Protein AF-A0AAJ6XKI4-F1 (afdb_monomer)

Sequence (249 aa):
MQFHIASASAGISIKPAYVPIFPLIDSMWPSELATTSTANEIGGSYEINTAPSMIQPPIEQYMSFLSGCLDSPTIPDSKLKRKAPDDVNRDQERKKAADRAYRLRCKFKKIKNEEDLCALTEENNRLDRENKHLKNEEVRLKEVVQTQNELMKQLQGNFCLLKSQLDKQNIVVEVLSKQLAMCRDIDRQLEIERLKCENDLLTKRINNRDSLNIIQLEAKNTKLEQEKRSFQLIIDALCLKINKDSNMN

Mean predicted aligned error: 20.93 Å

Radius of gyration: 63.89 Å; Cα contacts (8 Å, |Δi|>4): 5; chains: 1; bounding box: 103×50×213 Å

Structure (mmCIF, N/CA/C/O backbone):
data_AF-A0AAJ6XKI4-F1
#
_entry.id   AF-A0AAJ6XKI4-F1
#
loop_
_atom_site.group_PDB
_atom_site.id
_atom_site.type_symbol
_atom_site.label_atom_id
_atom_site.label_alt_id
_atom_site.label_comp_id
_atom_site.label_asym_id
_atom_site.label_entity_id
_atom_site.label_seq_id
_atom_site.pdbx_PDB_ins_code
_atom_site.Cartn_x
_atom_site.Cartn_y
_atom_site.Cartn_z
_atom_site.occupancy
_atom_site.B_iso_or_equiv
_atom_site.auth_seq_id
_atom_site.auth_comp_id
_atom_site.auth_asym_id
_atom_site.auth_atom_id
_atom_site.pdbx_PDB_model_num
ATOM 1 N N . MET A 1 1 ? 0.860 -25.344 49.783 1.00 42.12 1 MET A N 1
ATOM 2 C CA . MET A 1 1 ? 1.429 -25.998 48.587 1.00 42.12 1 MET A CA 1
ATOM 3 C C . MET A 1 1 ? 1.645 -24.927 47.535 1.00 42.12 1 MET A C 1
ATOM 5 O O . MET A 1 1 ? 0.676 -24.364 47.047 1.00 42.12 1 MET A O 1
ATOM 9 N N . GLN A 1 2 ? 2.906 -24.567 47.299 1.00 39.22 2 GLN A N 1
ATOM 10 C CA . GLN A 1 2 ? 3.327 -23.674 46.219 1.00 39.22 2 GLN A CA 1
ATOM 11 C C . GLN A 1 2 ? 3.296 -24.445 44.899 1.00 39.22 2 GLN A C 1
ATOM 13 O O . GLN A 1 2 ? 3.803 -25.562 44.848 1.00 39.22 2 GLN A O 1
ATOM 18 N N . PHE A 1 3 ? 2.766 -23.836 43.841 1.00 33.94 3 PHE A N 1
ATOM 19 C CA . PHE A 1 3 ? 3.026 -24.272 42.474 1.00 33.94 3 PHE A CA 1
ATOM 20 C C . PHE A 1 3 ? 3.506 -23.077 41.656 1.00 33.94 3 PHE A C 1
ATOM 22 O O . PHE A 1 3 ? 2.798 -22.090 41.470 1.00 33.94 3 PHE A O 1
ATOM 29 N N . HIS A 1 4 ? 4.764 -23.182 41.234 1.00 35.56 4 HIS A N 1
ATOM 30 C CA . HIS A 1 4 ? 5.429 -22.297 40.294 1.00 35.56 4 HIS A CA 1
ATOM 31 C C . HIS A 1 4 ? 4.825 -22.469 38.898 1.00 35.56 4 HIS A C 1
ATOM 33 O O . HIS A 1 4 ? 4.728 -23.592 38.406 1.00 35.56 4 HIS A O 1
ATOM 39 N N . ILE A 1 5 ? 4.508 -21.361 38.228 1.00 38.78 5 ILE A N 1
ATOM 40 C CA . ILE A 1 5 ? 4.353 -21.331 36.772 1.00 38.78 5 ILE A CA 1
ATOM 41 C C . ILE A 1 5 ? 5.532 -20.527 36.230 1.00 38.78 5 ILE A C 1
ATOM 43 O O . ILE A 1 5 ? 5.645 -19.323 36.454 1.00 38.78 5 ILE A O 1
ATOM 47 N N . ALA A 1 6 ? 6.454 -21.237 35.584 1.00 37.09 6 ALA A N 1
ATOM 48 C CA . ALA A 1 6 ? 7.603 -20.670 34.902 1.00 37.09 6 ALA A CA 1
ATOM 49 C C . ALA A 1 6 ? 7.140 -19.928 33.639 1.00 37.09 6 ALA A C 1
ATOM 51 O O . ALA A 1 6 ? 6.486 -20.507 32.775 1.00 37.09 6 ALA A O 1
ATOM 52 N N . SER A 1 7 ? 7.491 -18.646 33.537 1.00 38.09 7 SER A N 1
ATOM 53 C CA . SER A 1 7 ? 7.332 -17.850 32.321 1.00 38.09 7 SER A CA 1
ATOM 54 C C . SER A 1 7 ? 8.598 -17.997 31.478 1.00 38.09 7 SER A C 1
ATOM 56 O O . SER A 1 7 ? 9.670 -17.545 31.880 1.00 38.09 7 SER A O 1
ATOM 58 N N . ALA A 1 8 ? 8.492 -18.675 30.336 1.00 39.72 8 ALA A N 1
ATOM 59 C CA . ALA A 1 8 ? 9.556 -18.748 29.344 1.00 39.72 8 ALA A CA 1
ATOM 60 C C . ALA A 1 8 ? 9.470 -17.515 28.431 1.00 39.72 8 ALA A C 1
ATOM 62 O O . ALA A 1 8 ? 8.571 -17.405 27.597 1.00 39.72 8 ALA A O 1
ATOM 63 N N . SER A 1 9 ? 10.402 -16.576 28.591 1.00 39.28 9 SER A N 1
ATOM 64 C CA . SER A 1 9 ? 10.565 -15.432 27.698 1.00 39.28 9 SER A CA 1
ATOM 65 C C . SER A 1 9 ? 11.310 -15.853 26.425 1.00 39.28 9 SER A C 1
ATOM 67 O O . SER A 1 9 ? 12.537 -15.876 26.363 1.00 39.28 9 SER A O 1
ATOM 69 N N . ALA A 1 10 ? 10.568 -16.173 25.365 1.00 41.44 10 ALA A N 1
ATOM 70 C CA . ALA A 1 10 ? 11.137 -16.267 24.023 1.00 41.44 10 ALA A CA 1
ATOM 71 C C . ALA A 1 10 ? 11.308 -14.848 23.453 1.00 41.44 10 ALA A C 1
ATOM 73 O O . ALA A 1 10 ? 10.412 -14.295 22.818 1.00 41.44 10 ALA A O 1
ATOM 74 N N . GLY A 1 11 ? 12.455 -14.227 23.733 1.00 35.59 11 GLY A N 1
ATOM 75 C CA . GLY A 1 11 ? 12.850 -12.963 23.117 1.00 35.59 11 GLY A CA 1
ATOM 76 C C . GLY A 1 11 ? 13.160 -13.164 21.634 1.00 35.59 11 GLY A C 1
ATOM 77 O O . GLY A 1 11 ? 14.227 -13.664 21.283 1.00 35.59 11 GLY A O 1
ATOM 78 N N . ILE A 1 12 ? 12.243 -12.762 20.754 1.00 38.78 12 ILE A N 1
ATOM 79 C CA . ILE A 1 12 ? 12.510 -12.665 19.316 1.00 38.78 12 ILE A CA 1
ATOM 80 C C . ILE A 1 12 ? 13.330 -11.389 19.097 1.00 38.78 12 ILE A C 1
ATOM 82 O O . ILE A 1 12 ? 12.803 -10.280 19.048 1.00 38.78 12 ILE A O 1
ATOM 86 N N . SER A 1 13 ? 14.650 -11.551 19.007 1.00 36.44 13 SER A N 1
ATOM 87 C CA . SER A 1 13 ? 15.575 -10.491 18.606 1.00 36.44 13 SER A CA 1
ATOM 88 C C . SER A 1 13 ? 15.454 -10.269 17.094 1.00 36.44 13 SER A C 1
ATOM 90 O O . SER A 1 13 ? 16.059 -10.983 16.295 1.00 36.44 13 SER A O 1
ATOM 92 N N . ILE A 1 14 ? 14.636 -9.295 16.690 1.00 41.53 14 ILE A N 1
ATOM 93 C CA . ILE A 1 14 ? 14.580 -8.822 15.303 1.00 41.53 14 ILE A CA 1
ATOM 94 C C . ILE A 1 14 ? 15.747 -7.851 15.112 1.00 41.53 14 ILE A C 1
ATOM 96 O O . ILE A 1 14 ? 15.726 -6.725 15.606 1.00 41.53 14 ILE A O 1
ATOM 100 N N . LYS A 1 15 ? 16.796 -8.300 14.417 1.00 41.31 15 LYS A N 1
ATOM 101 C CA . LYS A 1 15 ? 17.870 -7.416 13.947 1.00 41.31 15 LYS A CA 1
ATOM 102 C C . LYS A 1 15 ? 17.296 -6.448 12.901 1.00 41.31 15 LYS A C 1
ATOM 104 O O . LYS A 1 15 ? 16.607 -6.917 11.994 1.00 41.31 15 LYS A O 1
ATOM 109 N N . PRO A 1 16 ? 17.584 -5.138 12.962 1.00 40.31 16 PRO A N 1
ATOM 110 C CA . PRO A 1 16 ? 17.171 -4.221 11.911 1.00 40.31 16 PRO A CA 1
ATOM 111 C C . PRO A 1 16 ? 18.016 -4.488 10.660 1.00 40.31 16 PRO A C 1
ATOM 113 O O . PRO A 1 16 ? 19.239 -4.344 10.677 1.00 40.31 16 PRO A O 1
ATOM 116 N N . ALA A 1 17 ? 17.364 -4.909 9.577 1.00 40.31 17 ALA A N 1
ATOM 117 C CA . ALA A 1 17 ? 17.975 -4.906 8.259 1.00 40.31 17 ALA A CA 1
ATOM 118 C C . ALA A 1 17 ? 18.182 -3.446 7.834 1.00 40.31 17 ALA A C 1
ATOM 120 O O . ALA A 1 17 ? 17.249 -2.645 7.833 1.00 40.31 17 ALA A O 1
ATOM 121 N N . TYR A 1 18 ? 19.428 -3.104 7.524 1.00 36.50 18 TYR A N 1
ATOM 122 C CA . TYR A 1 18 ? 19.834 -1.807 7.004 1.00 36.50 18 TYR A CA 1
ATOM 123 C C . TYR A 1 18 ? 19.126 -1.548 5.666 1.00 36.50 18 TYR A C 1
ATOM 125 O O . TYR A 1 18 ? 19.392 -2.230 4.677 1.00 36.50 18 TYR A O 1
ATOM 133 N N . VAL A 1 19 ? 18.205 -0.584 5.647 1.00 44.91 19 VAL A N 1
ATOM 134 C CA . VAL A 1 19 ? 17.560 -0.086 4.427 1.00 44.91 19 VAL A CA 1
ATOM 135 C C . VAL A 1 19 ? 18.369 1.123 3.949 1.00 44.91 19 VAL A C 1
ATOM 137 O O . VAL A 1 19 ? 18.510 2.076 4.719 1.00 44.91 19 VAL A O 1
ATOM 140 N N . PRO A 1 20 ? 18.924 1.127 2.725 1.00 43.34 20 PRO A N 1
ATOM 141 C CA . PRO A 1 20 ? 19.574 2.317 2.201 1.00 43.34 20 PRO A CA 1
ATOM 142 C C . PRO A 1 20 ? 18.525 3.412 1.976 1.00 43.34 20 PRO A C 1
ATOM 144 O O . PRO A 1 20 ? 17.592 3.261 1.188 1.00 43.34 20 PRO A O 1
ATOM 147 N N . ILE A 1 21 ? 18.693 4.516 2.703 1.00 44.06 21 ILE A N 1
ATOM 148 C CA . ILE A 1 21 ? 17.966 5.770 2.515 1.00 44.06 21 ILE A CA 1
ATOM 149 C C . ILE A 1 21 ? 18.415 6.349 1.169 1.00 44.06 21 ILE A C 1
ATOM 151 O O . ILE A 1 21 ? 19.544 6.821 1.047 1.00 44.06 21 ILE A O 1
ATOM 155 N N . PHE A 1 22 ? 17.547 6.306 0.160 1.00 42.81 22 PHE A N 1
ATOM 156 C CA . PHE A 1 22 ? 17.693 7.148 -1.028 1.00 42.81 22 PHE A CA 1
ATOM 157 C C . PHE A 1 22 ? 16.988 8.490 -0.788 1.00 42.81 22 PHE A C 1
ATOM 159 O O . PHE A 1 22 ? 15.966 8.523 -0.097 1.00 42.81 22 PHE A O 1
ATOM 166 N N . PRO A 1 23 ? 17.549 9.603 -1.293 1.00 41.56 23 PRO A N 1
ATOM 167 C CA . PRO A 1 23 ? 17.101 10.939 -0.945 1.00 41.56 23 PRO A CA 1
ATOM 168 C C . PRO A 1 23 ? 15.679 11.191 -1.442 1.00 41.56 23 PRO A C 1
ATOM 170 O O . PRO A 1 23 ? 15.326 10.883 -2.580 1.00 41.56 23 PRO A O 1
ATOM 173 N N . LEU A 1 24 ? 14.895 11.772 -0.537 1.00 38.34 24 LEU A N 1
ATOM 174 C CA . LEU A 1 24 ? 13.575 12.341 -0.752 1.00 38.34 24 LEU A CA 1
ATOM 175 C C . LEU A 1 24 ? 13.647 13.307 -1.947 1.00 38.34 24 LEU A C 1
ATOM 177 O O . LEU A 1 24 ? 14.246 14.377 -1.845 1.00 38.34 24 LEU A O 1
ATOM 181 N N . ILE A 1 25 ? 13.066 12.928 -3.085 1.00 42.16 25 ILE A N 1
ATOM 182 C CA . ILE A 1 25 ? 12.736 13.898 -4.129 1.00 42.16 25 ILE A CA 1
ATOM 183 C C . ILE A 1 25 ? 11.427 14.525 -3.669 1.00 42.16 25 ILE A C 1
ATOM 185 O O . ILE A 1 25 ? 10.340 13.991 -3.879 1.00 42.16 25 ILE A O 1
ATOM 189 N N . ASP A 1 26 ? 11.586 15.596 -2.905 1.00 35.91 26 ASP A N 1
ATOM 190 C CA . ASP A 1 26 ? 10.518 16.502 -2.530 1.00 35.91 26 ASP A CA 1
ATOM 191 C C . ASP A 1 26 ? 10.035 17.253 -3.781 1.00 35.91 26 ASP A C 1
ATOM 193 O O . ASP A 1 26 ? 10.825 17.501 -4.695 1.00 35.91 26 ASP A O 1
ATOM 197 N N . SER A 1 27 ? 8.760 17.646 -3.787 1.00 38.25 27 SER A N 1
ATOM 198 C CA . SER A 1 27 ? 8.008 18.341 -4.853 1.00 38.25 27 SER A CA 1
ATOM 199 C C . SER A 1 27 ? 7.706 17.503 -6.118 1.00 38.25 27 SER A C 1
ATOM 201 O O . SER A 1 27 ? 8.586 16.971 -6.773 1.00 38.25 27 SER A O 1
ATOM 203 N N . MET A 1 28 ? 6.465 17.334 -6.580 1.00 32.31 28 MET A N 1
ATOM 204 C CA . MET A 1 28 ? 5.340 18.261 -6.542 1.00 32.31 28 MET A CA 1
ATOM 205 C C . MET A 1 28 ? 4.067 17.455 -6.863 1.00 32.31 28 MET A C 1
ATOM 207 O O . MET A 1 28 ? 3.853 17.053 -8.004 1.00 32.31 28 MET A O 1
ATOM 211 N N . TRP A 1 29 ? 3.240 17.173 -5.857 1.00 47.16 29 TRP A N 1
ATOM 212 C CA . TRP A 1 29 ? 1.880 16.673 -6.081 1.00 47.16 29 TRP A CA 1
ATOM 213 C C . TRP A 1 29 ? 0.951 17.884 -6.224 1.00 47.16 29 TRP A C 1
ATOM 215 O O . TRP A 1 29 ? 0.922 18.704 -5.304 1.00 47.16 29 TRP A O 1
ATOM 225 N N . PRO A 1 30 ? 0.191 18.052 -7.319 1.00 38.94 30 PRO A N 1
ATOM 226 C CA . PRO A 1 30 ? -0.861 19.057 -7.353 1.00 38.94 30 PRO A CA 1
ATOM 227 C C . PRO A 1 30 ? -2.091 18.544 -6.599 1.00 38.94 30 PRO A C 1
ATOM 229 O O . PRO A 1 30 ? -2.622 17.472 -6.900 1.00 38.94 30 PRO A O 1
ATOM 232 N N . SER A 1 31 ? -2.542 19.321 -5.616 1.00 38.66 31 SER A N 1
ATOM 233 C CA . SER A 1 31 ? -3.817 19.121 -4.931 1.00 38.66 31 SER A CA 1
ATOM 234 C C . SER A 1 31 ? -5.005 19.452 -5.838 1.00 38.66 31 SER A C 1
ATOM 236 O O . SER A 1 31 ? -5.019 20.490 -6.489 1.00 38.66 31 SER A O 1
ATOM 238 N N . GLU A 1 32 ? -6.003 18.568 -5.763 1.00 38.62 32 GLU A N 1
ATOM 239 C CA . GLU A 1 32 ? -7.446 18.784 -5.939 1.00 38.62 32 GLU A CA 1
ATOM 240 C C . GLU A 1 32 ? -7.982 19.321 -7.275 1.00 38.62 32 GLU A C 1
ATOM 242 O O . GLU A 1 32 ? -7.779 20.468 -7.648 1.00 38.62 32 GLU A O 1
ATOM 247 N N . LEU A 1 33 ? -8.859 18.520 -7.894 1.00 34.25 33 LEU A N 1
ATOM 248 C CA . LEU A 1 33 ? -10.223 18.948 -8.217 1.00 34.25 33 LEU A CA 1
ATOM 249 C C . LEU A 1 33 ? -11.130 17.713 -8.328 1.00 34.25 33 LEU A C 1
ATOM 251 O O . LEU A 1 33 ? -11.038 16.916 -9.260 1.00 34.25 33 LEU A O 1
ATOM 255 N N . ALA A 1 34 ? -12.019 17.560 -7.350 1.00 35.75 34 ALA A N 1
ATOM 256 C CA . ALA A 1 34 ? -13.158 16.664 -7.436 1.00 35.75 34 ALA A CA 1
ATOM 257 C C . ALA A 1 34 ? -14.226 17.304 -8.336 1.00 35.75 34 ALA A C 1
ATOM 259 O O . ALA A 1 34 ? -14.761 18.353 -7.993 1.00 35.75 34 ALA A O 1
ATOM 260 N N . THR A 1 35 ? -14.579 16.659 -9.450 1.00 33.06 35 THR A N 1
ATOM 261 C CA . THR A 1 35 ? -15.883 16.849 -10.104 1.00 33.06 35 THR A CA 1
ATOM 262 C C . THR A 1 35 ? -16.412 15.519 -10.648 1.00 33.06 35 THR A C 1
ATOM 264 O O . THR A 1 35 ? -15.777 14.818 -11.426 1.00 33.06 35 THR A O 1
ATOM 267 N N . THR A 1 36 ? -17.575 15.162 -10.111 1.00 32.00 36 THR A N 1
ATOM 268 C CA . THR A 1 36 ? -18.660 14.312 -10.619 1.00 32.00 36 THR A CA 1
ATOM 269 C C . THR A 1 36 ? -18.479 13.548 -11.941 1.00 32.00 36 THR A C 1
ATOM 271 O O . THR A 1 36 ? -18.439 14.135 -13.015 1.00 32.00 36 THR A O 1
ATOM 274 N N . SER A 1 37 ? -18.581 12.218 -11.832 1.00 33.31 37 SER A N 1
ATOM 275 C CA . SER A 1 37 ? -19.413 11.321 -12.652 1.00 33.31 37 SER A CA 1
ATOM 276 C C . SER A 1 37 ? -19.737 11.755 -14.088 1.00 33.31 37 SER A C 1
ATOM 278 O O . SER A 1 37 ? -20.742 12.421 -14.333 1.00 33.31 37 SER A O 1
ATOM 280 N N . THR A 1 38 ? -19.030 11.181 -15.060 1.00 29.86 38 THR A N 1
ATOM 281 C CA . THR A 1 38 ? -19.688 10.571 -16.225 1.00 29.86 38 THR A CA 1
ATOM 282 C C . THR A 1 38 ? -18.809 9.444 -16.753 1.00 29.86 38 THR A C 1
ATOM 284 O O . THR A 1 38 ? -17.617 9.626 -16.984 1.00 29.86 38 THR A O 1
ATOM 287 N N . ALA A 1 39 ? -19.397 8.257 -16.883 1.00 41.72 39 ALA A N 1
ATOM 288 C CA . ALA A 1 39 ? -18.789 7.134 -17.570 1.00 41.72 39 ALA A CA 1
ATOM 289 C C . ALA A 1 39 ? -18.489 7.532 -19.018 1.00 41.72 39 ALA A C 1
ATOM 291 O O . ALA A 1 39 ? -19.380 8.024 -19.702 1.00 41.72 39 ALA A O 1
ATOM 292 N N . ASN A 1 40 ? -17.254 7.307 -19.456 1.00 34.31 40 ASN A N 1
ATOM 293 C CA . ASN A 1 40 ? -16.930 6.951 -20.829 1.00 34.31 40 ASN A CA 1
ATOM 294 C C . ASN A 1 40 ? -15.592 6.211 -20.822 1.00 34.31 40 ASN A C 1
ATOM 296 O O . ASN A 1 40 ? -14.593 6.685 -20.282 1.00 34.31 40 ASN A O 1
ATOM 300 N N . GLU A 1 41 ? -15.624 5.014 -21.396 1.00 46.03 41 GLU A N 1
ATOM 301 C CA . GLU A 1 41 ? -14.465 4.217 -21.759 1.00 46.03 41 GLU A CA 1
ATOM 302 C C . GLU A 1 41 ? -13.518 5.061 -22.610 1.00 46.03 41 GLU A C 1
ATOM 304 O O . GLU A 1 41 ? -13.857 5.452 -23.724 1.00 46.03 41 GLU A O 1
ATOM 309 N N . ILE A 1 42 ? -12.317 5.326 -22.106 1.00 34.75 42 ILE A N 1
ATOM 310 C CA . ILE A 1 42 ? -11.199 5.721 -22.956 1.00 34.75 42 ILE A CA 1
ATOM 311 C C . ILE A 1 42 ? -10.010 4.881 -22.517 1.00 34.75 42 ILE A C 1
ATOM 313 O O . ILE A 1 42 ? -9.344 5.155 -21.518 1.00 34.75 42 ILE A O 1
ATOM 317 N N . GLY A 1 43 ? -9.785 3.808 -23.276 1.00 37.22 43 GLY A N 1
ATOM 318 C CA . GLY A 1 43 ? -8.521 3.099 -23.296 1.00 37.22 43 GLY A CA 1
ATOM 319 C C . GLY A 1 43 ? -7.423 4.071 -23.707 1.00 37.22 43 GLY A C 1
ATOM 320 O O . GLY A 1 43 ? -7.260 4.377 -24.882 1.00 37.22 43 GLY A O 1
ATOM 321 N N . GLY A 1 44 ? -6.681 4.569 -22.723 1.00 29.17 44 GLY A N 1
ATOM 322 C CA . GLY A 1 44 ? -5.428 5.276 -22.940 1.00 29.17 44 GLY A CA 1
ATOM 323 C C . GLY A 1 44 ? -4.331 4.260 -23.216 1.00 29.17 44 GLY A C 1
ATOM 324 O O . GLY A 1 44 ? -3.560 3.916 -22.322 1.00 29.17 44 GLY A O 1
ATOM 325 N N . SER A 1 45 ? -4.288 3.738 -24.441 1.00 31.36 45 SER A N 1
ATOM 326 C CA . SER A 1 45 ? -3.092 3.091 -24.966 1.00 31.36 45 SER A CA 1
ATOM 327 C C . SER A 1 45 ? -1.958 4.108 -24.903 1.00 31.36 45 SER A C 1
ATOM 329 O O . SER A 1 45 ? -2.023 5.144 -25.562 1.00 31.36 45 SER A O 1
ATOM 331 N N . TYR A 1 46 ? -0.931 3.830 -24.106 1.00 36.66 46 TYR A N 1
ATOM 332 C CA . TYR A 1 46 ? 0.345 4.517 -24.239 1.00 36.66 46 TYR A CA 1
ATOM 333 C C . TYR A 1 46 ? 0.815 4.278 -25.676 1.00 36.66 46 TYR A C 1
ATOM 335 O O . TYR A 1 46 ? 1.113 3.151 -26.075 1.00 36.66 46 TYR A O 1
ATOM 343 N N . GLU A 1 47 ? 0.780 5.334 -26.482 1.00 34.22 47 GLU A N 1
ATOM 344 C CA . GLU A 1 47 ? 1.337 5.331 -27.822 1.00 34.22 47 GLU A CA 1
ATOM 345 C C . GLU A 1 47 ? 2.817 4.981 -27.691 1.00 34.22 47 GLU A C 1
ATOM 347 O O . GLU A 1 47 ? 3.641 5.735 -27.172 1.00 34.22 47 GLU A O 1
ATOM 352 N N . ILE A 1 48 ? 3.139 3.764 -28.117 1.00 36.06 48 ILE A N 1
ATOM 353 C CA . ILE A 1 48 ? 4.501 3.348 -28.389 1.00 36.06 48 ILE A CA 1
ATOM 354 C C . ILE A 1 48 ? 4.969 4.312 -29.471 1.00 36.06 48 ILE A C 1
ATOM 356 O O . ILE A 1 48 ? 4.500 4.229 -30.609 1.00 36.06 48 ILE A O 1
ATOM 360 N N . ASN A 1 49 ? 5.855 5.242 -29.106 1.00 33.62 49 ASN A N 1
ATOM 361 C CA . ASN A 1 49 ? 6.627 6.021 -30.062 1.00 33.62 49 ASN A CA 1
ATOM 362 C C . ASN A 1 49 ? 7.346 5.019 -30.961 1.00 33.62 49 ASN A C 1
ATOM 364 O O . ASN A 1 49 ? 8.403 4.479 -30.634 1.00 33.62 49 ASN A O 1
ATOM 368 N N . THR A 1 50 ? 6.696 4.711 -32.075 1.00 39.75 50 THR A N 1
ATOM 369 C CA . THR A 1 50 ? 7.268 3.949 -33.160 1.00 39.75 50 THR A CA 1
ATOM 370 C C . THR A 1 50 ? 8.374 4.848 -33.673 1.00 39.75 50 THR A C 1
ATOM 372 O O . THR A 1 50 ? 8.108 5.969 -34.109 1.00 39.75 50 THR A O 1
ATOM 375 N N . ALA A 1 51 ? 9.618 4.398 -33.506 1.00 38.78 51 ALA A N 1
ATOM 376 C CA . ALA A 1 51 ? 10.789 5.062 -34.055 1.00 38.78 51 ALA A CA 1
ATOM 377 C C . ALA A 1 51 ? 10.476 5.533 -35.485 1.00 38.78 51 ALA A C 1
ATOM 379 O O . ALA A 1 51 ? 9.806 4.785 -36.208 1.00 38.78 51 ALA A O 1
ATOM 380 N N . PRO A 1 52 ? 10.929 6.728 -35.913 1.00 38.72 52 PRO A N 1
ATOM 381 C CA . PRO A 1 52 ? 10.763 7.141 -37.294 1.00 38.72 52 PRO A CA 1
ATOM 382 C C . PRO A 1 52 ? 11.328 6.027 -38.166 1.00 38.72 52 PRO A C 1
ATOM 384 O O . PRO A 1 52 ? 12.528 5.746 -38.133 1.00 38.72 52 PRO A O 1
ATOM 387 N N . SER A 1 53 ? 10.436 5.337 -38.878 1.00 39.41 53 SER A N 1
ATOM 388 C CA . SER A 1 53 ? 10.812 4.415 -39.932 1.00 39.41 53 SER A CA 1
ATOM 389 C C . SER A 1 53 ? 11.700 5.228 -40.857 1.00 39.41 53 SER A C 1
ATOM 391 O O . SER A 1 53 ? 11.241 6.177 -41.494 1.00 39.41 53 SER A O 1
ATOM 393 N N . MET A 1 54 ? 12.997 4.929 -40.832 1.00 44.22 54 MET A N 1
ATOM 394 C CA . MET A 1 54 ? 13.943 5.419 -41.814 1.00 44.22 54 MET A CA 1
ATOM 395 C C . MET A 1 54 ? 13.444 4.873 -43.144 1.00 44.22 54 MET A C 1
ATOM 397 O O . MET A 1 54 ? 13.738 3.737 -43.512 1.00 44.22 54 MET A O 1
ATOM 401 N N . ILE A 1 55 ? 12.622 5.668 -43.826 1.00 48.25 55 ILE A N 1
ATOM 402 C CA . ILE A 1 55 ? 12.308 5.484 -45.230 1.00 48.25 55 ILE A CA 1
ATOM 403 C C . ILE A 1 55 ? 13.657 5.607 -45.922 1.00 48.25 55 ILE A C 1
ATOM 405 O O . ILE A 1 55 ? 14.157 6.701 -46.174 1.00 48.25 55 ILE A O 1
ATOM 409 N N . GLN A 1 56 ? 14.291 4.461 -46.138 1.00 51.47 56 GLN A N 1
ATOM 410 C CA . GLN A 1 56 ? 15.433 4.347 -47.011 1.00 51.47 56 GLN A CA 1
ATOM 411 C C . GLN A 1 56 ? 14.916 4.763 -48.391 1.00 51.47 56 GLN A C 1
ATOM 413 O O . GLN A 1 56 ? 14.006 4.105 -48.908 1.00 51.47 56 GLN A O 1
ATOM 418 N N . PRO A 1 57 ? 15.388 5.883 -48.968 1.00 51.97 57 PRO A N 1
ATOM 419 C CA . PRO A 1 57 ? 14.932 6.257 -50.291 1.00 51.97 57 PRO A CA 1
ATOM 420 C C . PRO A 1 57 ? 15.297 5.122 -51.260 1.00 51.97 57 PRO A C 1
ATOM 422 O O . PRO A 1 57 ? 16.336 4.472 -51.077 1.00 51.97 57 PRO A O 1
ATOM 425 N N . PRO A 1 58 ? 14.456 4.851 -52.273 1.00 49.91 58 PRO A N 1
ATOM 426 C CA . PRO A 1 58 ? 14.754 3.845 -53.280 1.00 49.91 58 PRO A CA 1
ATOM 427 C C . PRO A 1 58 ? 16.149 4.096 -53.856 1.00 49.91 58 PRO A C 1
ATOM 429 O O . PRO A 1 58 ? 16.520 5.241 -54.120 1.00 49.91 58 PRO A O 1
ATOM 432 N N . ILE A 1 59 ? 16.912 3.023 -54.077 1.00 56.78 59 ILE A N 1
ATOM 433 C CA . ILE A 1 59 ? 18.274 3.047 -54.649 1.00 56.78 59 ILE A CA 1
ATOM 434 C C . ILE A 1 59 ? 18.345 3.898 -55.938 1.00 56.78 59 ILE A C 1
ATOM 436 O O . ILE A 1 59 ? 19.390 4.461 -56.263 1.00 56.78 59 ILE A O 1
ATOM 440 N N . GLU A 1 60 ? 17.216 4.077 -56.624 1.00 52.91 60 GLU A N 1
ATOM 441 C CA . GLU A 1 60 ? 17.045 4.943 -57.791 1.00 52.91 60 GLU A CA 1
ATOM 442 C C . GLU A 1 60 ? 17.462 6.410 -57.552 1.00 52.91 60 GLU A C 1
ATOM 444 O O . GLU A 1 60 ? 18.036 7.027 -58.449 1.00 52.91 60 GLU A O 1
ATOM 449 N N . GLN A 1 61 ? 17.297 6.954 -56.339 1.00 53.06 61 GLN A N 1
ATOM 450 C CA . GLN A 1 61 ? 17.666 8.345 -56.031 1.00 53.06 61 GLN A CA 1
ATOM 451 C C . GLN A 1 61 ? 19.191 8.549 -55.902 1.00 53.06 61 GLN A C 1
ATOM 453 O O . GLN A 1 61 ? 19.716 9.630 -56.183 1.00 53.06 61 GLN A O 1
ATOM 458 N N . TYR A 1 62 ? 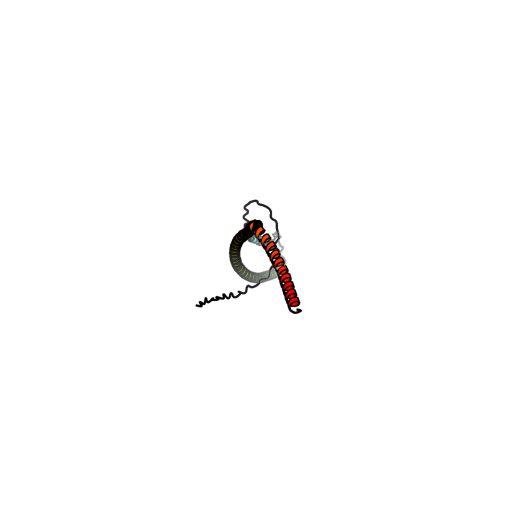19.931 7.494 -55.542 1.00 53.19 62 TYR A N 1
ATOM 459 C CA . TYR A 1 62 ? 21.399 7.518 -55.502 1.00 53.19 62 TYR A CA 1
ATOM 460 C C . TYR A 1 62 ? 22.005 7.426 -56.913 1.00 53.19 62 TYR A C 1
ATOM 462 O O . TYR A 1 62 ? 23.059 8.004 -57.187 1.00 53.19 62 TYR A O 1
ATOM 470 N N . MET A 1 63 ? 21.304 6.765 -57.839 1.00 50.66 63 MET A N 1
ATOM 471 C CA . MET A 1 63 ? 21.733 6.632 -59.234 1.00 50.66 63 MET A CA 1
ATOM 472 C C . MET A 1 63 ? 21.517 7.923 -60.038 1.00 50.66 63 MET A C 1
ATOM 474 O O . MET A 1 63 ? 22.324 8.228 -60.916 1.00 50.66 63 MET A O 1
ATOM 478 N N . SER A 1 64 ? 20.521 8.751 -59.689 1.00 55.38 64 SER A N 1
ATOM 479 C CA . SER A 1 64 ? 20.344 10.076 -60.308 1.00 55.38 64 SER A CA 1
ATOM 480 C C . SER A 1 64 ? 21.491 11.052 -60.011 1.00 55.38 64 SER A C 1
ATOM 482 O O . SER A 1 64 ? 21.858 11.836 -60.884 1.00 55.38 64 SER A O 1
ATOM 484 N N . PHE A 1 65 ? 22.133 10.963 -58.838 1.00 49.72 65 PHE A N 1
ATOM 485 C CA . PHE A 1 65 ? 23.307 11.789 -58.511 1.00 49.72 65 PHE A CA 1
ATOM 486 C C . PHE A 1 65 ? 24.575 11.363 -59.264 1.00 49.72 65 PHE A C 1
ATOM 488 O O . PHE A 1 65 ? 25.445 12.193 -59.524 1.00 49.72 65 PHE A O 1
ATOM 495 N N . LEU A 1 66 ? 24.680 10.089 -59.653 1.00 49.09 66 LEU A N 1
ATOM 496 C CA . LEU A 1 66 ? 25.793 9.591 -60.468 1.00 49.09 66 LEU A CA 1
ATOM 497 C C . LEU A 1 66 ? 25.573 9.827 -61.972 1.00 49.09 66 LEU A C 1
ATOM 499 O O . LEU A 1 66 ? 26.545 9.904 -62.722 1.00 49.09 66 LEU A O 1
ATOM 503 N N . SER A 1 67 ? 24.320 10.006 -62.405 1.00 49.53 67 SER A N 1
ATOM 504 C CA . SER A 1 67 ? 23.958 10.261 -63.806 1.00 49.53 67 SER A CA 1
ATOM 505 C C . SER A 1 67 ? 24.129 11.724 -64.250 1.00 49.53 67 SER A C 1
ATOM 507 O O . SER A 1 67 ? 24.114 11.990 -65.449 1.00 49.53 67 SER A O 1
ATOM 509 N N . GLY A 1 68 ? 24.309 12.669 -63.321 1.00 42.25 68 GLY A N 1
ATOM 510 C CA . GLY A 1 68 ? 24.410 14.110 -63.610 1.00 42.25 68 GLY A CA 1
ATOM 511 C C . GLY A 1 68 ? 25.810 14.638 -63.963 1.00 42.25 68 GLY A C 1
ATOM 512 O O . GLY A 1 68 ? 25.976 15.841 -64.115 1.00 42.25 68 GLY A O 1
ATOM 513 N N . CYS A 1 69 ? 26.828 13.779 -64.078 1.00 43.88 69 CYS A N 1
ATOM 514 C CA . CYS A 1 69 ? 28.218 14.193 -64.353 1.00 43.88 69 CYS A CA 1
ATOM 515 C C . CYS A 1 69 ? 28.707 13.865 -65.777 1.00 43.88 69 CYS A C 1
ATOM 517 O O . CYS A 1 69 ? 29.913 13.853 -66.025 1.00 43.88 69 CYS A O 1
ATOM 519 N N . LEU A 1 70 ? 27.796 13.595 -66.714 1.00 47.16 70 LEU A N 1
ATOM 520 C CA . LEU A 1 70 ? 28.109 13.283 -68.114 1.00 47.16 70 LEU A CA 1
ATOM 521 C C . LEU A 1 70 ? 27.617 14.369 -69.080 1.00 47.16 70 LEU A C 1
ATOM 523 O O . LEU A 1 70 ? 27.228 14.076 -70.205 1.00 47.16 70 LEU A O 1
ATOM 527 N N . ASP A 1 71 ? 27.725 15.636 -68.685 1.00 43.56 71 ASP A N 1
ATOM 528 C CA . ASP A 1 71 ? 27.695 16.737 -69.647 1.00 43.56 71 ASP A CA 1
ATOM 529 C C . ASP A 1 71 ? 29.041 16.773 -70.385 1.00 43.56 71 ASP A C 1
ATOM 531 O O . ASP A 1 71 ? 29.977 17.496 -70.036 1.00 43.56 71 ASP A O 1
ATOM 535 N N . SER A 1 72 ? 29.163 15.930 -71.413 1.00 43.75 72 SER A N 1
ATOM 536 C CA . SER A 1 72 ? 30.149 16.163 -72.467 1.00 43.75 72 SER A CA 1
ATOM 537 C C . SER A 1 72 ? 29.771 17.464 -73.173 1.00 43.75 72 SER A C 1
ATOM 539 O O . SER A 1 72 ? 28.651 17.558 -73.677 1.00 43.75 72 SER A O 1
ATOM 541 N N . PRO A 1 73 ? 30.662 18.465 -73.275 1.00 44.31 73 PRO A N 1
ATOM 542 C CA . PRO A 1 73 ? 30.394 19.605 -74.132 1.00 44.31 73 PRO A CA 1
ATOM 543 C C . PRO A 1 73 ? 30.301 19.095 -75.570 1.00 44.31 73 PRO A C 1
ATOM 545 O O . PRO A 1 73 ? 31.277 18.568 -76.107 1.00 44.31 73 PRO A O 1
ATOM 548 N N . THR A 1 74 ? 29.135 19.250 -76.195 1.00 44.81 74 THR A N 1
ATOM 549 C CA . THR A 1 74 ? 28.974 19.133 -77.646 1.00 44.81 74 THR A CA 1
ATOM 550 C C . THR A 1 74 ? 29.906 20.155 -78.292 1.00 44.81 74 THR A C 1
ATOM 552 O O . THR A 1 74 ? 29.618 21.351 -78.316 1.00 44.81 74 THR A O 1
ATOM 555 N N . ILE A 1 75 ? 31.070 19.699 -78.759 1.00 44.34 75 ILE A N 1
ATOM 556 C CA . ILE A 1 75 ? 32.020 20.529 -79.497 1.00 44.34 75 ILE A CA 1
ATOM 557 C C . ILE A 1 75 ? 31.391 20.803 -80.871 1.00 44.34 75 ILE A C 1
ATOM 559 O O . ILE A 1 75 ? 31.119 19.844 -81.595 1.00 44.34 75 ILE A O 1
ATOM 563 N N . PRO A 1 76 ? 31.147 22.068 -81.263 1.00 45.81 76 PRO A N 1
ATOM 564 C CA . PRO A 1 76 ? 30.764 22.361 -82.633 1.00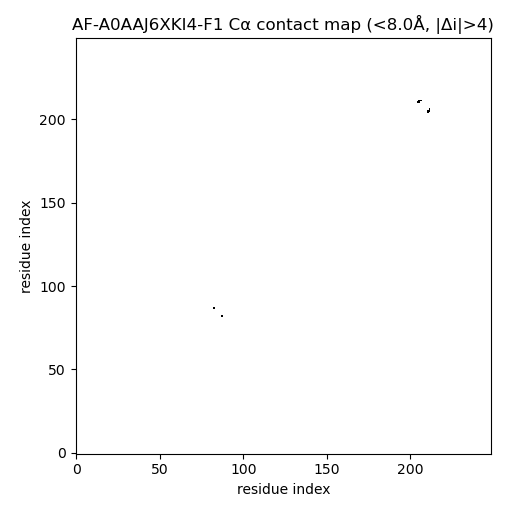 45.81 76 PRO A CA 1
ATOM 565 C C . PRO A 1 76 ? 31.935 21.980 -83.538 1.00 45.81 76 PRO A C 1
ATOM 567 O O . PRO A 1 76 ? 33.084 22.321 -83.247 1.00 45.81 76 PRO A O 1
ATOM 570 N N . ASP A 1 77 ? 31.628 21.257 -84.612 1.00 47.94 77 ASP A N 1
ATOM 571 C CA . ASP A 1 77 ? 32.563 20.681 -85.578 1.00 47.94 77 ASP A CA 1
ATOM 572 C C . ASP A 1 77 ? 33.311 21.794 -86.341 1.00 47.94 77 ASP A C 1
ATOM 574 O O . ASP A 1 77 ? 33.021 22.154 -87.483 1.00 47.94 77 ASP A O 1
ATOM 578 N N . SER A 1 78 ? 34.246 22.442 -85.648 1.00 50.25 78 SER A N 1
ATOM 579 C CA . SER A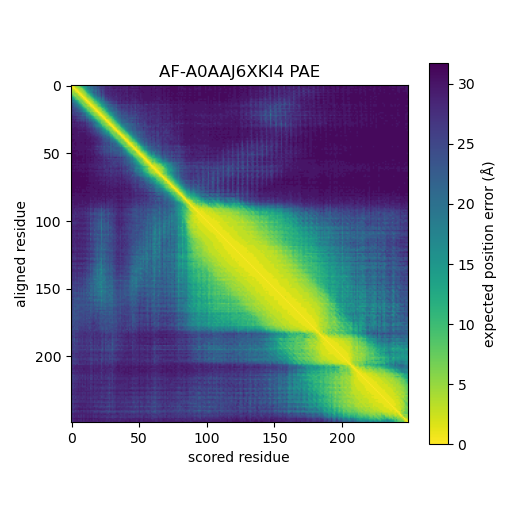 1 78 ? 35.121 23.460 -86.201 1.00 50.25 78 SER A CA 1
ATOM 580 C C . SER A 1 78 ? 36.353 22.753 -86.742 1.00 50.25 78 SER A C 1
ATOM 582 O O . SER A 1 78 ? 37.095 22.091 -86.016 1.00 50.25 78 SER A O 1
ATOM 584 N N . LYS A 1 79 ? 36.563 22.868 -88.056 1.00 54.09 79 LYS A N 1
ATOM 585 C CA . LYS A 1 79 ? 37.745 22.346 -88.742 1.00 54.09 79 LYS A CA 1
ATOM 586 C C . LYS A 1 79 ? 38.999 23.009 -88.164 1.00 54.09 79 LYS A C 1
ATOM 588 O O . LYS A 1 79 ? 39.418 24.078 -88.608 1.00 54.09 79 LYS A O 1
ATOM 593 N N . LEU A 1 80 ? 39.582 22.368 -87.153 1.00 55.03 80 LEU A N 1
ATOM 594 C CA . LEU A 1 80 ? 40.817 22.768 -86.493 1.00 55.03 80 LEU A CA 1
ATOM 595 C C . LEU A 1 80 ? 41.950 22.773 -87.520 1.00 55.03 80 LEU A C 1
ATOM 597 O O . LEU A 1 80 ? 42.400 21.734 -88.005 1.00 55.03 80 LEU A O 1
ATOM 601 N N . LYS A 1 81 ? 42.422 23.975 -87.861 1.00 56.53 81 LYS A N 1
ATOM 602 C CA . LYS A 1 81 ? 43.672 24.139 -88.599 1.00 56.53 81 LYS A CA 1
ATOM 603 C C . LYS A 1 81 ? 44.807 23.540 -87.765 1.00 56.53 81 LYS A C 1
ATOM 605 O O . LYS A 1 81 ? 44.957 23.884 -86.595 1.00 56.53 81 LYS A O 1
ATOM 610 N N . ARG A 1 82 ? 45.593 22.651 -88.385 1.00 53.59 82 ARG A N 1
ATOM 611 C CA . ARG A 1 82 ? 46.800 22.033 -87.813 1.00 53.59 82 ARG A CA 1
ATOM 612 C C . ARG A 1 82 ? 47.679 23.121 -87.186 1.00 53.59 82 ARG A C 1
ATOM 614 O O . ARG A 1 82 ? 48.184 23.986 -87.900 1.00 53.59 82 ARG A O 1
ATOM 621 N N . LYS A 1 83 ? 47.816 23.094 -85.858 1.00 58.72 83 LYS A N 1
ATOM 622 C CA . LYS A 1 83 ? 48.766 23.938 -85.127 1.00 58.72 83 LYS A CA 1
ATOM 623 C C . LYS A 1 83 ? 50.194 23.465 -85.419 1.00 58.72 83 LYS A C 1
ATOM 625 O O . LYS A 1 83 ? 50.410 22.293 -85.727 1.00 58.72 83 LYS A O 1
ATOM 630 N N . ALA A 1 84 ? 51.137 24.404 -85.383 1.00 56.00 84 ALA A N 1
ATOM 631 C CA . ALA A 1 84 ? 52.548 24.171 -85.677 1.00 56.00 84 ALA A CA 1
ATOM 632 C C . ALA A 1 84 ? 53.167 23.113 -84.730 1.00 56.00 84 ALA A C 1
ATOM 634 O O . ALA A 1 84 ? 52.648 22.920 -83.629 1.00 56.00 84 ALA A O 1
ATOM 635 N N . PRO A 1 85 ? 54.269 22.440 -85.122 1.00 57.78 85 PRO A N 1
ATOM 636 C CA . PRO A 1 85 ? 54.841 21.304 -84.384 1.00 57.78 85 PRO A CA 1
ATOM 637 C C . PRO A 1 85 ? 55.147 21.564 -82.896 1.00 57.78 85 PRO A C 1
ATOM 639 O O . PRO A 1 85 ? 55.019 20.646 -82.088 1.00 57.78 85 PRO A O 1
ATOM 642 N N . ASP A 1 86 ? 55.470 22.806 -82.518 1.00 56.69 86 ASP A N 1
ATOM 643 C CA . ASP A 1 86 ? 55.748 23.193 -81.124 1.00 56.69 86 ASP A CA 1
ATOM 644 C C . ASP A 1 86 ? 54.507 23.206 -80.208 1.00 56.69 86 ASP A C 1
ATOM 646 O O . ASP A 1 86 ? 54.620 22.974 -79.003 1.00 56.69 86 ASP A O 1
ATOM 650 N N . ASP A 1 87 ? 53.305 23.425 -80.753 1.00 59.16 87 ASP A N 1
ATOM 651 C CA . ASP A 1 87 ? 52.058 23.504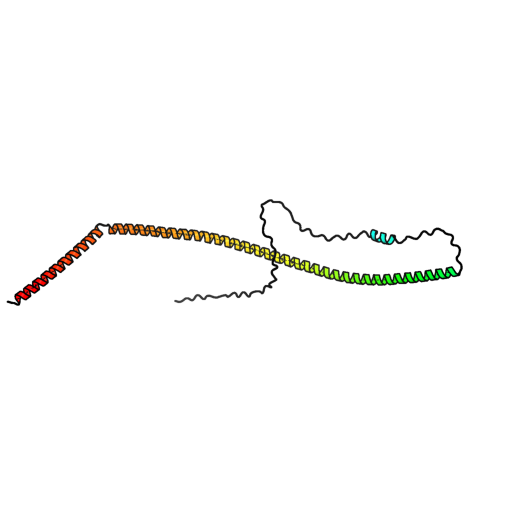 -79.966 1.00 59.16 87 ASP A CA 1
ATOM 652 C C . ASP A 1 87 ? 51.579 22.100 -79.537 1.00 59.16 87 ASP A C 1
ATOM 654 O O . ASP A 1 87 ? 51.049 21.899 -78.444 1.00 59.16 87 ASP A O 1
ATOM 658 N N . VAL A 1 88 ? 51.857 21.086 -80.368 1.00 60.97 88 VAL A N 1
ATOM 659 C CA . VAL A 1 88 ? 51.490 19.678 -80.123 1.00 60.97 88 VAL A CA 1
ATOM 660 C C . VAL A 1 88 ? 52.241 19.101 -78.919 1.00 60.97 88 VAL A C 1
ATOM 662 O O . VAL A 1 88 ? 51.667 18.360 -78.119 1.00 60.97 88 VAL A O 1
ATOM 665 N N . ASN A 1 89 ? 53.516 19.464 -78.759 1.00 64.69 89 ASN A N 1
ATOM 666 C CA . ASN A 1 89 ? 54.342 18.990 -77.649 1.00 64.69 89 ASN A CA 1
ATOM 667 C C . ASN A 1 89 ? 53.883 19.612 -76.314 1.00 64.69 89 ASN A C 1
ATOM 669 O O . ASN A 1 89 ? 53.718 18.913 -75.312 1.00 64.69 89 ASN A O 1
ATOM 673 N N . ARG A 1 90 ? 53.535 20.907 -76.332 1.00 69.31 90 ARG A N 1
ATOM 674 C CA . ARG A 1 90 ? 52.993 21.634 -75.174 1.00 69.31 90 ARG A CA 1
ATOM 675 C C . ARG A 1 90 ? 51.648 21.075 -74.702 1.00 69.31 90 ARG A C 1
ATOM 677 O O . ARG A 1 90 ? 51.429 20.916 -73.498 1.00 69.31 90 ARG A O 1
ATOM 684 N N . ASP A 1 91 ? 50.755 20.739 -75.627 1.00 77.19 91 ASP A N 1
ATOM 685 C CA . ASP A 1 91 ? 49.460 20.136 -75.295 1.00 77.19 91 ASP A CA 1
ATOM 686 C C . ASP A 1 91 ? 49.596 18.692 -74.790 1.00 77.19 91 ASP A C 1
ATOM 688 O O . ASP A 1 91 ? 48.879 18.277 -73.870 1.00 77.19 91 ASP A O 1
ATOM 692 N N . GLN A 1 92 ? 50.569 17.931 -75.297 1.00 81.38 92 GLN A N 1
ATOM 693 C CA . GLN A 1 92 ? 50.870 16.599 -74.779 1.00 81.38 92 GLN A CA 1
ATOM 694 C C . GLN A 1 92 ? 51.421 16.646 -73.345 1.00 81.38 92 GLN A C 1
ATOM 696 O O . GLN A 1 92 ? 51.031 15.826 -72.506 1.00 81.38 92 GLN A O 1
ATOM 701 N N . GLU A 1 93 ? 52.287 17.608 -73.025 1.00 84.94 93 GLU A N 1
ATOM 702 C CA . GLU A 1 93 ? 52.776 17.827 -71.660 1.00 84.94 93 GLU A CA 1
ATOM 703 C C . GLU A 1 93 ? 51.665 18.261 -70.701 1.00 84.94 93 GLU A C 1
ATOM 705 O O . GLU A 1 93 ? 51.575 17.730 -69.589 1.00 84.94 93 GLU A O 1
ATOM 710 N N . ARG A 1 94 ? 50.759 19.145 -71.140 1.00 85.50 94 ARG A N 1
ATOM 711 C CA . ARG A 1 94 ? 49.566 19.532 -70.368 1.00 85.50 94 ARG A CA 1
ATOM 712 C C . ARG A 1 94 ? 48.661 18.340 -70.079 1.00 85.50 94 ARG A C 1
ATOM 714 O O . ARG A 1 94 ? 48.240 18.166 -68.937 1.00 85.50 94 ARG A O 1
ATOM 721 N N . LYS A 1 95 ? 48.418 17.473 -71.067 1.00 90.31 95 LYS A N 1
ATOM 722 C CA . LYS A 1 95 ? 47.635 16.242 -70.878 1.00 90.31 95 LYS A CA 1
ATOM 723 C C . LYS A 1 95 ? 48.304 15.292 -69.882 1.00 90.31 95 LYS A C 1
ATOM 725 O O . LYS A 1 95 ? 47.633 14.770 -68.995 1.00 90.31 95 LYS A O 1
ATOM 730 N N . LYS A 1 96 ? 49.628 15.114 -69.972 1.00 91.06 96 LYS A N 1
ATOM 731 C CA . LYS A 1 96 ? 50.406 14.321 -69.000 1.00 91.06 96 LYS A CA 1
ATOM 732 C C . LYS A 1 96 ? 50.332 14.921 -67.590 1.00 91.06 96 LYS A C 1
ATOM 734 O O . LYS A 1 96 ? 50.200 14.178 -66.621 1.00 91.06 96 LYS A O 1
ATOM 739 N N . ALA A 1 97 ? 50.401 16.245 -67.452 1.00 92.00 97 ALA A N 1
ATOM 740 C CA . ALA A 1 97 ? 50.270 16.922 -66.163 1.00 92.00 97 ALA A CA 1
ATOM 741 C C . ALA A 1 97 ? 48.858 16.770 -65.570 1.00 92.00 97 ALA A C 1
ATOM 743 O O . ALA A 1 97 ? 48.727 16.455 -64.387 1.00 92.00 97 ALA A O 1
ATOM 744 N N . ALA A 1 98 ? 47.817 16.917 -66.393 1.00 92.00 98 ALA A N 1
ATOM 745 C CA . ALA A 1 98 ? 46.429 16.719 -65.988 1.00 92.00 98 ALA A CA 1
ATOM 746 C C . ALA A 1 98 ? 46.151 15.270 -65.553 1.00 92.00 98 ALA A C 1
ATOM 748 O O . ALA A 1 98 ? 45.527 15.065 -64.512 1.00 92.00 98 ALA A O 1
ATOM 749 N N . ASP A 1 99 ? 46.666 14.274 -66.286 1.00 95.19 99 ASP A N 1
ATOM 750 C CA . ASP A 1 99 ? 46.557 12.854 -65.921 1.00 95.19 99 ASP A CA 1
ATOM 751 C C . ASP A 1 99 ? 47.266 12.554 -64.592 1.00 95.19 99 ASP A C 1
ATOM 753 O O . ASP A 1 99 ? 46.686 11.931 -63.701 1.00 95.19 99 ASP A O 1
ATOM 757 N N . ARG A 1 100 ? 48.487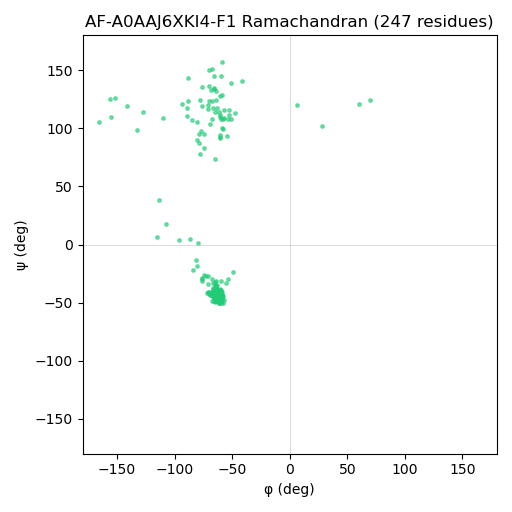 13.075 -64.391 1.00 96.00 100 ARG A N 1
ATOM 758 C CA . ARG A 1 100 ? 49.196 12.950 -63.105 1.00 96.00 100 ARG A CA 1
ATOM 759 C C . ARG A 1 100 ? 48.396 13.559 -61.955 1.00 96.00 100 ARG A C 1
ATOM 761 O O . ARG A 1 100 ? 48.235 12.911 -60.922 1.00 96.00 100 ARG A O 1
ATOM 768 N N . ALA A 1 101 ? 47.860 14.766 -62.136 1.00 95.81 101 ALA A N 1
ATOM 769 C CA . ALA A 1 101 ? 47.043 15.428 -61.124 1.00 95.81 101 ALA A CA 1
ATOM 770 C C . ALA A 1 101 ? 45.750 14.650 -60.829 1.00 95.81 101 ALA A C 1
ATOM 772 O O . ALA A 1 101 ? 45.367 14.510 -59.669 1.00 95.81 101 ALA A O 1
ATOM 773 N N . TYR A 1 102 ? 45.098 14.099 -61.856 1.00 96.69 102 TYR A N 1
ATOM 774 C CA . TYR A 1 102 ? 43.923 13.245 -61.696 1.00 96.69 102 TYR A CA 1
ATOM 775 C C . TYR A 1 102 ? 44.243 11.987 -60.883 1.00 96.69 102 TYR A C 1
ATOM 777 O O . TYR A 1 102 ? 43.586 11.732 -59.875 1.00 96.69 102 TYR A O 1
ATOM 785 N N . ARG A 1 103 ? 45.305 11.254 -61.242 1.00 96.00 103 ARG A N 1
ATOM 786 C CA . ARG A 1 103 ? 45.735 10.055 -60.505 1.00 96.00 103 ARG A CA 1
ATOM 787 C C . ARG A 1 103 ? 46.060 10.363 -59.045 1.00 96.00 103 ARG A C 1
ATOM 789 O O . ARG A 1 103 ? 45.699 9.576 -58.175 1.00 96.00 103 ARG A O 1
ATOM 796 N N . LEU A 1 104 ? 46.715 11.494 -58.766 1.00 96.38 104 LEU A N 1
ATOM 797 C CA . LEU A 1 104 ? 46.993 11.932 -57.395 1.00 96.38 104 LEU A CA 1
ATOM 798 C C . LEU A 1 104 ? 45.703 12.222 -56.618 1.00 96.38 104 LEU A C 1
ATOM 800 O O . LEU A 1 104 ? 45.562 11.739 -55.498 1.00 96.38 104 LEU A O 1
ATOM 804 N N . ARG A 1 105 ? 44.731 12.922 -57.220 1.00 96.50 105 ARG A N 1
ATOM 805 C CA . ARG A 1 105 ? 43.416 13.148 -56.595 1.00 96.50 105 ARG A CA 1
ATOM 806 C C . ARG A 1 105 ? 42.679 11.842 -56.317 1.00 96.50 105 ARG A C 1
ATOM 808 O O . ARG A 1 105 ? 42.124 11.689 -55.236 1.00 96.50 105 ARG A O 1
ATOM 815 N N . CYS A 1 106 ? 42.693 10.894 -57.253 1.00 96.50 106 CYS A N 1
ATOM 816 C CA . CYS A 1 106 ? 42.081 9.580 -57.055 1.00 96.50 106 CYS A CA 1
ATOM 817 C C . CYS A 1 106 ? 42.741 8.809 -55.909 1.00 96.50 106 CYS A C 1
ATOM 819 O O . CYS A 1 106 ? 42.034 8.240 -55.083 1.00 96.50 106 CYS A O 1
ATOM 821 N N . LYS A 1 107 ? 44.079 8.821 -55.827 1.00 96.50 107 LYS A N 1
ATOM 822 C CA . LYS A 1 107 ? 44.815 8.200 -54.715 1.00 96.50 107 LYS A CA 1
ATOM 823 C C . LYS A 1 107 ? 44.461 8.843 -53.377 1.00 96.50 107 LYS A C 1
ATOM 825 O O . LYS A 1 107 ? 44.131 8.126 -52.443 1.00 96.50 107 LYS A O 1
ATOM 830 N N . PHE A 1 108 ? 44.473 10.173 -53.305 1.00 96.88 108 PHE A N 1
ATOM 831 C CA . PHE A 1 108 ? 44.115 10.898 -52.088 1.00 96.88 108 PHE A CA 1
ATOM 832 C C . PHE A 1 108 ? 42.669 10.619 -51.663 1.00 96.88 108 PHE A C 1
ATOM 834 O O . PHE A 1 108 ? 42.418 10.309 -50.506 1.00 96.88 108 PHE A O 1
ATOM 841 N N . LYS A 1 109 ? 41.721 10.649 -52.608 1.00 97.12 109 LYS A N 1
ATOM 842 C CA . LYS A 1 109 ? 40.315 10.325 -52.337 1.00 97.12 109 LYS A CA 1
ATOM 843 C C . LYS A 1 109 ? 40.146 8.889 -51.843 1.00 97.12 109 LYS A C 1
ATOM 845 O O . LYS A 1 109 ? 39.343 8.661 -50.952 1.00 97.12 109 LYS A O 1
ATOM 850 N N . LYS A 1 110 ? 40.896 7.935 -52.404 1.00 97.12 110 LYS A N 1
ATOM 851 C CA . LYS A 1 110 ? 40.876 6.543 -51.945 1.00 97.12 110 LYS A CA 1
ATOM 852 C C . LYS A 1 110 ? 41.338 6.432 -50.489 1.00 97.12 110 LYS A C 1
ATOM 854 O O . LYS A 1 110 ? 40.608 5.856 -49.698 1.00 97.12 110 LYS A O 1
ATOM 859 N N . ILE A 1 111 ? 42.485 7.027 -50.150 1.00 96.81 111 ILE A N 1
ATOM 860 C CA . ILE A 1 111 ? 43.022 7.017 -48.778 1.00 96.81 111 ILE A CA 1
ATOM 861 C C . ILE A 1 111 ? 42.026 7.663 -47.812 1.00 96.81 111 ILE A C 1
ATOM 863 O O . ILE A 1 111 ? 41.650 7.047 -46.825 1.00 96.81 111 ILE A O 1
ATOM 867 N N . LYS A 1 112 ? 41.518 8.854 -48.148 1.00 97.19 112 LYS A N 1
ATOM 868 C CA . LYS A 1 112 ? 40.535 9.550 -47.314 1.00 97.19 112 LYS A CA 1
ATOM 869 C C . LYS A 1 112 ? 39.267 8.717 -47.097 1.00 97.19 112 LYS A C 1
ATOM 871 O O . LYS A 1 112 ? 38.788 8.607 -45.980 1.00 97.19 112 LYS A O 1
ATOM 876 N N . ASN 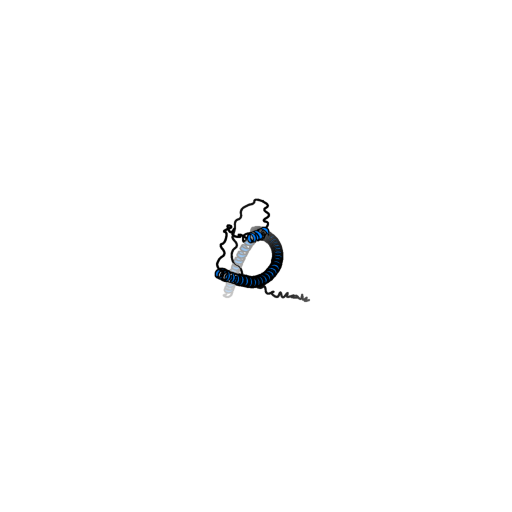A 1 113 ? 38.738 8.102 -48.154 1.00 97.31 113 ASN A N 1
ATOM 877 C CA . ASN A 1 113 ? 37.561 7.245 -48.034 1.00 97.31 113 ASN A CA 1
ATOM 878 C C . ASN A 1 113 ? 37.831 6.009 -47.157 1.00 97.31 113 ASN A C 1
ATOM 880 O O . ASN A 1 113 ? 36.928 5.565 -46.458 1.00 97.31 113 ASN A O 1
ATOM 884 N N . GLU A 1 114 ? 39.034 5.431 -47.213 1.00 97.00 114 GLU A N 1
ATOM 885 C CA . GLU A 1 114 ? 39.428 4.307 -46.353 1.00 97.00 114 GLU A CA 1
ATOM 886 C C . GLU A 1 114 ? 39.525 4.736 -44.879 1.00 97.00 114 GLU A C 1
ATOM 888 O O . GLU A 1 114 ? 39.029 4.021 -44.009 1.00 97.00 114 GLU A O 1
ATOM 893 N N . GLU A 1 115 ? 40.077 5.921 -44.601 1.00 97.44 115 GLU A N 1
ATOM 894 C CA . GLU A 1 115 ? 40.106 6.525 -43.258 1.00 97.44 115 GLU A CA 1
ATOM 895 C C . GLU A 1 115 ? 38.687 6.791 -42.728 1.00 97.44 115 GLU A C 1
ATOM 897 O O . GLU A 1 115 ? 38.353 6.369 -41.618 1.00 97.44 115 GLU A O 1
ATOM 902 N N . ASP A 1 116 ? 37.828 7.411 -43.544 1.00 97.62 116 ASP A N 1
ATOM 903 C CA . ASP A 1 116 ? 36.431 7.696 -43.199 1.00 97.62 116 ASP A CA 1
ATOM 904 C C . ASP A 1 116 ? 35.652 6.393 -42.917 1.00 97.62 116 ASP A C 1
ATOM 906 O O . ASP A 1 116 ? 34.895 6.308 -41.949 1.00 97.62 116 ASP A O 1
ATOM 910 N N . LEU A 1 117 ? 35.860 5.343 -43.723 1.00 97.94 117 LEU A N 1
ATOM 911 C CA . LEU A 1 117 ? 35.245 4.028 -43.503 1.00 97.94 117 LEU A CA 1
ATOM 912 C C . LEU A 1 117 ? 35.721 3.368 -42.205 1.00 97.94 117 LEU A C 1
ATOM 914 O O . LEU A 1 117 ? 34.914 2.740 -41.515 1.00 97.94 117 LEU A O 1
ATOM 918 N N . CYS A 1 118 ? 37.003 3.507 -41.858 1.00 97.56 118 CYS A N 1
ATOM 919 C CA . CYS A 1 118 ? 37.540 2.990 -40.601 1.00 97.56 118 CYS A CA 1
ATOM 920 C C . CYS A 1 118 ? 36.881 3.688 -39.404 1.00 97.56 118 CYS A C 1
ATOM 922 O O . CYS A 1 118 ? 36.339 3.014 -38.528 1.00 97.56 118 CYS A O 1
ATOM 924 N N . ALA A 1 119 ? 36.821 5.024 -39.423 1.00 97.75 119 ALA A N 1
ATOM 925 C CA . ALA A 1 119 ? 36.188 5.816 -38.368 1.00 97.75 119 ALA A CA 1
ATOM 926 C C . ALA A 1 119 ? 34.694 5.482 -38.203 1.00 97.75 119 ALA A C 1
ATOM 928 O O . ALA A 1 119 ? 34.214 5.284 -37.086 1.00 97.75 119 ALA A O 1
ATOM 929 N N . LEU A 1 120 ? 33.956 5.349 -39.312 1.00 98.31 120 LEU A N 1
ATOM 930 C CA . LEU A 1 120 ? 32.544 4.953 -39.278 1.00 98.31 120 LEU A CA 1
ATOM 931 C C . LEU A 1 120 ? 32.346 3.534 -38.734 1.00 98.31 120 LEU A C 1
ATOM 933 O O . LEU A 1 120 ? 31.374 3.279 -38.025 1.00 98.31 120 LEU A O 1
ATOM 937 N N . THR A 1 121 ? 33.255 2.610 -39.044 1.00 98.25 121 THR A N 1
ATOM 938 C CA . THR A 1 121 ? 33.195 1.233 -38.536 1.00 98.25 121 THR A CA 1
ATOM 939 C C . THR A 1 121 ? 33.427 1.193 -37.026 1.00 98.25 121 THR A C 1
ATOM 941 O O . THR A 1 121 ? 32.700 0.509 -36.305 1.00 98.25 121 THR A O 1
ATOM 944 N N . GLU A 1 122 ? 34.408 1.945 -36.526 1.00 98.12 122 GLU A N 1
ATOM 945 C CA . GLU A 1 122 ? 34.684 2.060 -35.091 1.00 98.12 122 GLU A CA 1
ATOM 946 C C . GLU A 1 122 ? 33.503 2.664 -34.328 1.00 98.12 122 GLU A C 1
ATOM 948 O O . GLU A 1 122 ? 33.096 2.124 -33.294 1.00 98.12 122 GLU A O 1
ATOM 953 N N . GLU A 1 123 ? 32.910 3.729 -34.866 1.00 98.25 123 GLU A N 1
ATOM 954 C CA . GLU A 1 123 ? 31.751 4.380 -34.264 1.00 98.25 123 GLU A CA 1
ATOM 955 C C . GLU A 1 123 ? 30.518 3.469 -34.268 1.00 98.25 123 GLU A C 1
ATOM 957 O O . GLU A 1 123 ? 29.828 3.358 -33.257 1.00 98.25 123 GLU A O 1
ATOM 962 N N . ASN A 1 124 ? 30.272 2.733 -35.353 1.00 98.56 124 ASN A N 1
ATOM 963 C CA . ASN A 1 124 ? 29.172 1.770 -35.407 1.00 98.56 124 ASN A CA 1
ATOM 964 C C . ASN A 1 124 ? 29.350 0.658 -34.356 1.00 98.56 124 ASN A C 1
ATOM 966 O O . ASN A 1 124 ? 28.433 0.366 -33.593 1.00 98.56 124 ASN A O 1
ATOM 970 N N . ASN A 1 125 ? 30.566 0.123 -34.207 1.00 98.44 125 ASN A N 1
ATOM 971 C CA . ASN A 1 125 ? 30.879 -0.852 -33.157 1.00 98.44 125 ASN A CA 1
ATOM 972 C C . ASN A 1 125 ? 30.739 -0.269 -31.737 1.00 98.44 125 ASN A C 1
ATOM 974 O O . ASN A 1 125 ? 30.444 -0.992 -30.779 1.00 98.44 125 ASN A O 1
ATOM 978 N N . ARG A 1 126 ? 30.995 1.031 -31.553 1.00 98.62 126 ARG A N 1
ATOM 979 C CA . ARG A 1 126 ? 30.748 1.727 -30.283 1.00 98.62 126 ARG A CA 1
ATOM 980 C C . ARG A 1 126 ? 29.247 1.814 -30.003 1.00 98.62 126 ARG A C 1
ATOM 982 O O . ARG A 1 126 ? 28.825 1.426 -28.915 1.00 98.62 126 ARG A O 1
ATOM 989 N N . LEU A 1 127 ? 28.462 2.247 -30.986 1.00 98.44 127 LEU A N 1
ATOM 990 C CA . LEU A 1 127 ? 27.008 2.371 -30.887 1.00 98.44 127 LEU A CA 1
ATOM 991 C C . LEU A 1 127 ? 26.318 1.019 -30.683 1.00 98.44 127 LEU A C 1
ATOM 993 O O . LEU A 1 127 ? 25.386 0.935 -29.892 1.00 98.44 127 LEU A O 1
ATOM 997 N N . ASP A 1 128 ? 26.784 -0.054 -31.322 1.00 98.56 128 ASP A N 1
ATOM 998 C CA . ASP A 1 128 ? 26.233 -1.399 -31.119 1.00 98.56 128 ASP A CA 1
ATOM 999 C C . ASP A 1 128 ? 26.422 -1.876 -29.669 1.00 98.56 128 ASP A C 1
ATOM 1001 O O . ASP A 1 128 ? 25.494 -2.380 -29.029 1.00 98.56 128 ASP A O 1
ATOM 1005 N N . ARG A 1 129 ? 27.604 -1.619 -29.088 1.00 98.50 129 ARG A N 1
ATOM 1006 C CA . ARG A 1 129 ? 27.869 -1.900 -27.667 1.00 98.50 129 ARG A CA 1
ATOM 1007 C C . ARG A 1 129 ? 26.970 -1.083 -26.743 1.00 98.50 129 ARG A C 1
ATOM 1009 O O . ARG A 1 129 ? 26.438 -1.635 -25.779 1.00 98.50 129 ARG A O 1
ATOM 1016 N N . GLU A 1 130 ? 26.792 0.201 -27.034 1.00 98.44 130 GLU A N 1
ATOM 1017 C CA . GLU A 1 130 ? 25.927 1.093 -26.258 1.00 98.44 130 GLU A CA 1
ATOM 1018 C C . GLU A 1 130 ? 24.453 0.670 -26.348 1.00 98.44 130 GLU A C 1
ATOM 1020 O O . GLU A 1 130 ? 23.794 0.512 -25.323 1.00 98.44 130 GLU A O 1
ATOM 1025 N N . ASN A 1 131 ? 23.961 0.351 -27.546 1.00 98.56 131 ASN A N 1
ATOM 1026 C CA . ASN A 1 131 ? 22.609 -0.167 -27.756 1.00 98.56 131 ASN A CA 1
ATOM 1027 C C . ASN A 1 131 ? 22.373 -1.482 -27.011 1.00 98.56 131 ASN A C 1
ATOM 1029 O O . ASN A 1 131 ? 21.331 -1.662 -26.379 1.00 98.56 131 ASN A O 1
ATOM 1033 N N . LYS A 1 132 ? 23.344 -2.402 -27.034 1.00 98.38 132 LYS A N 1
ATOM 1034 C CA . LYS A 1 132 ? 23.257 -3.654 -26.273 1.00 98.38 132 LYS A CA 1
ATOM 1035 C C . LYS A 1 132 ? 23.195 -3.395 -24.767 1.00 98.38 132 LYS A C 1
ATOM 1037 O O . LYS A 1 132 ? 22.407 -4.036 -24.075 1.00 98.38 132 LYS A O 1
ATOM 1042 N N . HIS A 1 133 ? 23.999 -2.459 -24.265 1.00 98.25 133 HIS A N 1
ATOM 1043 C CA . HIS A 1 133 ? 23.960 -2.055 -22.862 1.00 98.25 133 HIS A CA 1
ATOM 1044 C C . HIS A 1 133 ? 22.596 -1.461 -22.483 1.00 98.25 133 HIS A C 1
ATOM 1046 O O . HIS A 1 133 ? 21.984 -1.910 -21.517 1.00 98.25 133 HIS A O 1
ATOM 1052 N N . LEU A 1 134 ? 22.081 -0.515 -23.273 1.00 98.44 134 LEU A N 1
ATOM 1053 C CA . LEU A 1 134 ? 20.778 0.113 -23.035 1.00 98.44 134 LEU A CA 1
ATOM 1054 C C . LEU A 1 134 ? 19.634 -0.904 -23.056 1.00 98.44 134 LEU A C 1
ATOM 1056 O O . LEU A 1 134 ? 18.758 -0.851 -22.200 1.00 98.44 134 LEU A O 1
ATOM 1060 N N . LYS A 1 135 ? 19.670 -1.876 -23.972 1.00 98.44 135 LYS A N 1
ATOM 1061 C CA . LYS A 1 135 ? 18.671 -2.949 -24.035 1.00 98.44 135 LYS A CA 1
ATOM 1062 C C . LYS A 1 135 ? 18.689 -3.839 -22.789 1.00 98.44 135 LYS A C 1
ATOM 1064 O O . LYS A 1 135 ? 17.634 -4.249 -22.313 1.00 98.44 135 LYS A O 1
ATOM 1069 N N . ASN A 1 136 ? 19.870 -4.125 -22.243 1.00 98.12 136 ASN A N 1
ATOM 1070 C CA . ASN A 1 136 ? 19.988 -4.876 -20.993 1.00 98.12 136 ASN A CA 1
ATOM 1071 C C . ASN A 1 136 ? 19.457 -4.067 -19.800 1.00 98.12 136 ASN A C 1
ATOM 1073 O O . ASN A 1 136 ? 18.726 -4.608 -18.972 1.00 98.12 136 ASN A O 1
ATOM 1077 N N . GLU A 1 137 ? 19.778 -2.773 -19.731 1.00 98.19 137 GLU A N 1
ATOM 1078 C CA . GLU A 1 137 ? 19.251 -1.884 -18.691 1.00 98.19 137 GLU A CA 1
ATOM 1079 C C . GLU A 1 137 ? 17.731 -1.719 -18.785 1.00 98.19 137 GLU A C 1
ATOM 1081 O O . GLU A 1 137 ? 17.057 -1.714 -17.759 1.00 98.19 137 GLU A O 1
ATOM 1086 N N . GLU A 1 138 ? 17.163 -1.666 -19.991 1.00 98.12 138 GLU A N 1
ATOM 1087 C CA . GLU A 1 138 ? 15.712 -1.648 -20.195 1.00 98.12 138 GLU A CA 1
ATOM 1088 C C . GLU A 1 138 ? 15.044 -2.891 -19.587 1.00 98.12 138 GLU A C 1
ATOM 1090 O O . GLU A 1 138 ? 14.039 -2.772 -18.883 1.00 98.12 138 GLU A O 1
ATOM 1095 N N . VAL A 1 139 ? 15.607 -4.083 -19.818 1.00 98.31 139 VAL A N 1
ATOM 1096 C CA . VAL A 1 139 ? 15.107 -5.335 -19.223 1.00 98.31 139 VAL A CA 1
ATOM 1097 C C . VAL A 1 139 ? 15.204 -5.279 -17.699 1.00 98.31 139 VAL A C 1
ATOM 1099 O O . VAL A 1 139 ? 14.207 -5.520 -17.017 1.00 98.31 139 VAL A O 1
ATOM 1102 N N . ARG A 1 140 ? 16.361 -4.876 -17.162 1.00 98.06 140 ARG A N 1
ATOM 1103 C CA . ARG A 1 140 ? 16.577 -4.745 -15.715 1.00 98.06 140 ARG A CA 1
ATOM 1104 C C . ARG A 1 140 ? 15.577 -3.778 -15.076 1.00 98.06 140 ARG A C 1
ATOM 1106 O O . ARG A 1 140 ? 15.017 -4.064 -14.021 1.00 98.06 140 ARG A O 1
ATOM 1113 N N . LEU A 1 141 ? 15.329 -2.631 -15.707 1.00 98.25 141 LEU A N 1
ATOM 1114 C CA . LEU A 1 141 ? 14.369 -1.642 -15.216 1.00 98.25 141 LEU A CA 1
ATOM 1115 C C . LEU A 1 141 ? 12.933 -2.169 -15.267 1.00 98.25 141 LEU A C 1
ATOM 1117 O O . LEU A 1 141 ? 12.185 -1.946 -14.316 1.00 98.25 141 LEU A O 1
ATOM 1121 N N . LYS A 1 142 ? 12.548 -2.910 -16.313 1.00 98.31 142 LYS A N 1
ATOM 1122 C CA . LYS A 1 142 ? 11.229 -3.563 -16.377 1.00 98.31 142 LYS A CA 1
ATOM 1123 C C . LYS A 1 142 ? 11.023 -4.543 -15.222 1.00 98.31 142 LYS A C 1
ATOM 1125 O O . LYS A 1 142 ? 9.961 -4.520 -14.604 1.00 98.31 142 LYS A O 1
ATOM 1130 N N . GLU A 1 143 ? 12.031 -5.346 -14.886 1.00 98.00 143 GLU A N 1
ATOM 1131 C CA . GLU A 1 143 ? 11.978 -6.270 -13.744 1.00 98.00 143 GLU A CA 1
ATOM 1132 C C . GLU A 1 143 ? 11.840 -5.525 -12.405 1.00 98.00 143 GLU A C 1
ATOM 1134 O O . GLU A 1 143 ? 11.012 -5.884 -11.562 1.00 98.00 143 GLU A O 1
ATOM 1139 N N . VAL A 1 144 ? 12.595 -4.438 -12.214 1.00 98.00 144 VAL A N 1
ATOM 1140 C CA . VAL A 1 144 ? 12.481 -3.592 -11.013 1.00 98.00 144 VAL A CA 1
ATOM 1141 C C . VAL A 1 144 ? 11.084 -2.980 -10.901 1.00 98.00 144 VAL A C 1
ATOM 1143 O O . VAL A 1 144 ? 10.462 -3.055 -9.845 1.00 98.00 144 VAL A O 1
ATOM 1146 N N . VAL A 1 145 ? 10.545 -2.427 -11.987 1.00 98.25 145 VAL A N 1
ATOM 1147 C CA . VAL A 1 145 ? 9.189 -1.856 -11.991 1.00 98.25 145 VAL A CA 1
ATOM 1148 C C . VAL A 1 145 ? 8.143 -2.932 -11.697 1.00 98.25 145 VAL A C 1
ATOM 1150 O O . VAL A 1 145 ? 7.219 -2.702 -10.917 1.00 98.25 145 VAL A O 1
ATOM 1153 N N . GLN A 1 146 ? 8.287 -4.128 -12.269 1.00 98.31 146 GLN A N 1
ATOM 1154 C CA . GLN A 1 146 ? 7.372 -5.239 -12.015 1.00 98.31 146 GLN A CA 1
ATOM 1155 C C . GLN A 1 146 ? 7.383 -5.664 -10.541 1.00 98.31 146 GLN A C 1
ATOM 1157 O O . GLN A 1 146 ? 6.320 -5.812 -9.938 1.00 98.31 146 GLN A O 1
ATOM 1162 N N . THR A 1 147 ? 8.568 -5.826 -9.948 1.00 97.94 147 THR A N 1
ATOM 1163 C CA . THR A 1 147 ? 8.703 -6.198 -8.530 1.00 97.94 147 THR A CA 1
ATOM 1164 C C . THR A 1 147 ? 8.153 -5.117 -7.600 1.00 97.94 147 THR A C 1
ATOM 1166 O O . THR A 1 147 ? 7.413 -5.433 -6.669 1.00 97.94 147 THR A O 1
ATOM 1169 N N . GLN A 1 148 ? 8.426 -3.840 -7.878 1.00 98.00 148 GLN A N 1
ATOM 1170 C CA . GLN A 1 148 ? 7.865 -2.721 -7.115 1.00 98.00 148 GLN A CA 1
ATOM 1171 C C . GLN A 1 148 ? 6.336 -2.658 -7.210 1.00 98.00 148 GLN A C 1
ATOM 1173 O O . GLN A 1 148 ? 5.668 -2.463 -6.195 1.00 98.00 148 GLN A O 1
ATOM 1178 N N . ASN A 1 149 ? 5.767 -2.881 -8.396 1.00 98.31 149 ASN A N 1
ATOM 1179 C CA . ASN A 1 149 ? 4.317 -2.929 -8.581 1.00 98.31 149 ASN A CA 1
ATOM 1180 C C . ASN A 1 149 ? 3.664 -4.046 -7.762 1.00 98.31 149 ASN A C 1
ATOM 1182 O O . ASN A 1 149 ? 2.594 -3.841 -7.189 1.00 98.31 149 ASN A O 1
ATOM 1186 N N . GLU A 1 150 ? 4.299 -5.214 -7.675 1.00 98.12 150 GLU A N 1
ATOM 1187 C CA . GLU A 1 150 ? 3.786 -6.315 -6.860 1.00 98.12 150 GLU A CA 1
ATOM 1188 C C . GLU A 1 150 ? 3.842 -5.987 -5.361 1.00 98.12 150 GLU A C 1
ATOM 1190 O O . GLU A 1 150 ? 2.862 -6.188 -4.643 1.00 98.12 150 GLU A O 1
ATOM 1195 N N . LEU A 1 151 ? 4.937 -5.378 -4.893 1.00 98.12 151 LEU A N 1
ATOM 1196 C CA . LEU A 1 151 ? 5.049 -4.902 -3.511 1.00 98.12 151 LEU A CA 1
ATOM 1197 C C . LEU A 1 151 ? 3.982 -3.850 -3.175 1.00 98.12 151 LEU A C 1
ATOM 1199 O O . LEU A 1 151 ? 3.375 -3.913 -2.105 1.00 98.12 151 LEU A O 1
ATOM 1203 N N . MET A 1 152 ? 3.703 -2.912 -4.087 1.00 98.25 152 MET A N 1
ATOM 1204 C CA . MET A 1 152 ? 2.636 -1.925 -3.893 1.00 98.25 152 MET A CA 1
ATOM 1205 C C . MET A 1 152 ? 1.259 -2.581 -3.774 1.00 98.25 152 MET A C 1
ATOM 1207 O O . MET A 1 152 ? 0.489 -2.208 -2.889 1.00 98.25 152 MET A O 1
ATOM 1211 N N . LYS A 1 153 ? 0.950 -3.586 -4.604 1.00 98.25 153 LYS A N 1
ATOM 1212 C CA . LYS A 1 153 ? -0.314 -4.336 -4.503 1.00 98.25 153 LYS A CA 1
ATOM 1213 C C . LYS A 1 153 ? -0.445 -5.050 -3.160 1.00 98.25 153 LYS A C 1
ATOM 1215 O O . LYS A 1 153 ? -1.507 -4.999 -2.541 1.00 98.25 153 LYS A 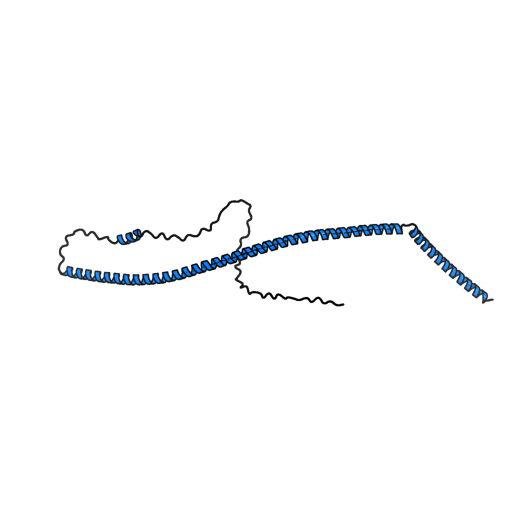O 1
ATOM 1220 N N . GLN A 1 154 ? 0.632 -5.675 -2.682 1.00 98.25 154 GLN A N 1
ATOM 1221 C CA . GLN A 1 154 ? 0.647 -6.329 -1.371 1.00 98.25 154 GLN A CA 1
ATOM 1222 C C . GLN A 1 154 ? 0.425 -5.326 -0.234 1.00 98.25 154 GLN A C 1
ATOM 1224 O O . GLN A 1 154 ? -0.403 -5.561 0.648 1.00 98.25 154 GLN A O 1
ATOM 1229 N N . LEU A 1 155 ? 1.111 -4.180 -0.273 1.00 98.31 155 LEU A N 1
ATOM 1230 C CA . LEU A 1 155 ? 0.928 -3.103 0.702 1.00 98.31 155 LEU A CA 1
ATOM 1231 C C . LEU A 1 155 ? -0.503 -2.564 0.698 1.00 98.31 155 LEU A C 1
ATOM 1233 O O . LEU A 1 155 ? -1.090 -2.382 1.764 1.00 98.31 155 LEU A O 1
ATOM 1237 N N . GLN A 1 156 ? -1.087 -2.362 -0.482 1.00 98.44 156 GLN A N 1
ATOM 1238 C CA . GLN A 1 156 ? -2.474 -1.934 -0.623 1.00 98.44 156 GLN A CA 1
ATOM 1239 C C . GLN A 1 156 ? -3.441 -2.956 -0.004 1.00 98.44 156 GLN A C 1
ATOM 1241 O O . GLN A 1 156 ? -4.336 -2.572 0.748 1.00 98.44 156 GLN A O 1
ATOM 1246 N N . GLY A 1 157 ? -3.228 -4.253 -0.248 1.00 98.31 157 GLY A N 1
ATOM 1247 C CA . GLY A 1 157 ? -4.007 -5.326 0.376 1.00 98.31 157 GLY A CA 1
ATOM 1248 C C . GLY A 1 157 ? -3.912 -5.313 1.906 1.00 98.31 157 GLY A C 1
ATOM 1249 O O . GLY A 1 157 ? -4.935 -5.354 2.595 1.00 98.31 157 GLY A O 1
ATOM 1250 N N . ASN A 1 158 ? -2.698 -5.170 2.445 1.00 98.25 158 ASN A N 1
ATOM 1251 C CA . ASN A 1 158 ? -2.465 -5.066 3.888 1.00 98.25 158 ASN A CA 1
ATOM 1252 C C . ASN A 1 158 ? -3.163 -3.842 4.491 1.00 98.25 158 ASN A C 1
ATOM 1254 O O . ASN A 1 158 ? -3.787 -3.942 5.548 1.00 98.25 158 ASN A O 1
ATOM 1258 N N . PHE A 1 159 ? -3.107 -2.697 3.809 1.00 98.38 159 PHE A N 1
ATOM 1259 C CA . PHE A 1 159 ? -3.781 -1.479 4.244 1.00 98.38 159 PHE A CA 1
ATOM 1260 C C . PHE A 1 159 ? -5.305 -1.651 4.284 1.00 98.38 159 PHE A C 1
ATOM 1262 O O . PHE A 1 159 ? -5.941 -1.280 5.271 1.00 98.38 159 PHE A O 1
ATOM 1269 N N . CYS A 1 160 ? -5.899 -2.270 3.260 1.00 98.19 160 CYS A N 1
ATOM 1270 C CA . CYS A 1 160 ? -7.330 -2.581 3.243 1.00 98.19 160 CYS A CA 1
ATOM 1271 C C . CYS A 1 160 ? -7.741 -3.502 4.403 1.00 98.19 160 CYS A C 1
ATOM 1273 O O . CYS A 1 160 ? -8.787 -3.285 5.026 1.00 98.19 160 CYS A O 1
ATOM 1275 N N . LEU A 1 161 ? -6.915 -4.503 4.727 1.00 98.38 161 LEU A N 1
ATOM 1276 C CA . LEU A 1 161 ? -7.156 -5.400 5.856 1.00 98.38 161 LEU A CA 1
ATOM 1277 C C . LEU A 1 161 ? -7.104 -4.649 7.192 1.00 98.38 161 LEU A C 1
ATOM 1279 O O . LEU A 1 161 ? -8.031 -4.768 7.994 1.00 98.38 161 LEU A O 1
ATOM 1283 N N . LEU A 1 162 ? -6.055 -3.853 7.411 1.00 98.44 162 LEU A N 1
ATOM 1284 C CA . LEU A 1 162 ? -5.880 -3.029 8.611 1.00 98.44 162 LEU A CA 1
ATOM 1285 C C . LEU A 1 162 ? -7.035 -2.043 8.792 1.00 98.44 162 LEU A C 1
ATOM 1287 O O . LEU A 1 162 ? -7.587 -1.939 9.884 1.00 98.44 162 LEU A O 1
ATOM 1291 N N . LYS A 1 163 ? -7.458 -1.377 7.715 1.00 98.38 163 LYS A N 1
ATOM 1292 C CA . LYS A 1 163 ? -8.617 -0.481 7.735 1.00 98.38 163 LYS A CA 1
ATOM 1293 C C . LYS A 1 163 ? -9.890 -1.216 8.154 1.00 98.38 163 LYS A C 1
ATOM 1295 O O . LYS A 1 163 ? -10.580 -0.775 9.064 1.00 98.38 163 LYS A O 1
ATOM 1300 N N . SER A 1 164 ? -10.140 -2.389 7.575 1.00 98.12 164 SER A N 1
ATOM 1301 C CA . SER A 1 164 ? -11.303 -3.211 7.934 1.00 98.12 164 SER A CA 1
ATOM 1302 C C . SER A 1 164 ? -11.265 -3.682 9.395 1.00 98.12 164 SER A C 1
ATOM 1304 O O . SER A 1 164 ? -12.307 -3.823 10.033 1.00 98.12 164 SER A O 1
ATOM 1306 N N . GLN A 1 165 ? -10.076 -3.960 9.942 1.00 98.38 165 GLN A N 1
ATOM 1307 C CA . GLN A 1 165 ? -9.907 -4.301 11.358 1.00 98.38 165 GLN A CA 1
ATOM 1308 C C . GLN A 1 165 ? -10.177 -3.098 12.265 1.00 98.38 165 GLN A C 1
ATOM 1310 O O . GLN A 1 165 ? -10.880 -3.246 13.264 1.00 98.38 165 GLN A O 1
ATOM 1315 N N . LEU A 1 166 ? -9.666 -1.922 11.899 1.00 98.25 166 LEU A N 1
ATOM 1316 C CA . LEU A 1 166 ? -9.916 -0.676 12.617 1.00 98.25 166 LEU A CA 1
ATOM 1317 C C . LEU A 1 166 ? -11.411 -0.340 12.646 1.00 98.25 166 LEU A C 1
ATOM 1319 O O . LEU A 1 166 ? -11.942 -0.033 13.708 1.00 98.25 166 LEU A O 1
ATOM 1323 N N . ASP A 1 167 ? -12.108 -0.473 11.517 1.00 98.12 167 ASP A N 1
ATOM 1324 C CA . ASP A 1 167 ? -13.550 -0.219 11.438 1.00 98.12 167 ASP A CA 1
ATOM 1325 C C . ASP A 1 167 ? -14.333 -1.148 12.383 1.00 98.12 167 ASP A C 1
ATOM 1327 O O . ASP A 1 167 ? -15.212 -0.701 13.122 1.00 98.12 167 ASP A O 1
ATOM 1331 N N . LYS A 1 168 ? -13.960 -2.435 12.449 1.00 98.12 168 LYS A N 1
ATOM 1332 C CA . LYS A 1 168 ? -14.544 -3.387 13.413 1.00 98.12 168 LYS A CA 1
ATOM 1333 C C . LYS A 1 168 ? -14.273 -2.980 14.861 1.00 98.12 168 LYS A C 1
ATOM 1335 O O . LYS A 1 168 ? -15.178 -3.057 15.689 1.00 98.12 168 LYS A O 1
ATOM 1340 N N . GLN A 1 169 ? -13.048 -2.559 15.177 1.00 98.00 169 GLN A N 1
ATOM 1341 C CA . GLN A 1 169 ? -12.696 -2.101 16.523 1.00 98.00 169 GLN A CA 1
ATOM 1342 C C . GLN A 1 169 ? -13.471 -0.841 16.911 1.00 98.00 169 GLN A C 1
ATOM 1344 O O . GLN A 1 169 ? -13.986 -0.773 18.024 1.00 98.00 169 GLN A O 1
ATOM 1349 N N . ASN A 1 170 ? -13.630 0.110 15.991 1.00 98.25 170 ASN A N 1
ATOM 1350 C CA . ASN A 1 170 ? -14.413 1.321 16.219 1.00 98.25 170 ASN A CA 1
ATOM 1351 C C . ASN A 1 170 ? -15.874 1.001 16.547 1.00 98.25 170 ASN A C 1
ATOM 1353 O O . ASN A 1 170 ? -16.406 1.552 17.508 1.00 98.25 170 ASN A O 1
ATOM 1357 N N . ILE A 1 171 ? -16.497 0.061 15.827 1.00 97.69 171 ILE A N 1
ATOM 1358 C CA . ILE A 1 171 ? -17.862 -0.395 16.135 1.00 97.69 171 ILE A CA 1
ATOM 1359 C C . ILE A 1 171 ? -17.936 -0.972 17.556 1.00 97.69 171 ILE A C 1
ATOM 1361 O O . ILE A 1 171 ? -18.847 -0.642 18.313 1.00 97.69 171 ILE A O 1
ATOM 1365 N N . VAL A 1 172 ? -16.970 -1.811 17.948 1.00 97.69 172 VAL A N 1
ATOM 1366 C CA . VAL A 1 172 ? -16.923 -2.385 19.304 1.00 97.69 172 VAL A CA 1
ATOM 1367 C C . VAL A 1 172 ? -16.783 -1.289 20.360 1.00 97.69 172 VAL A C 1
ATOM 1369 O O . VAL A 1 172 ? -17.523 -1.293 21.343 1.00 97.69 172 VAL A O 1
ATOM 1372 N N . VAL A 1 173 ? -15.879 -0.329 20.151 1.00 97.75 173 VAL A N 1
ATOM 1373 C CA . VAL A 1 173 ? -15.693 0.812 21.057 1.00 97.75 173 VAL A CA 1
ATOM 1374 C C . VAL A 1 173 ? -16.976 1.629 21.168 1.00 97.75 173 VAL A C 1
ATOM 1376 O O . VAL A 1 173 ? -17.368 1.983 22.278 1.00 97.75 173 VAL A O 1
ATOM 1379 N N . GLU A 1 174 ? -17.668 1.891 20.061 1.00 97.38 174 GLU A N 1
ATOM 1380 C CA . GLU A 1 174 ? -18.925 2.638 20.063 1.00 97.38 174 GLU A CA 1
ATOM 1381 C C . GLU A 1 174 ? -20.015 1.912 20.868 1.00 97.38 174 GLU A C 1
ATOM 1383 O O . GLU A 1 174 ? -20.666 2.522 21.721 1.00 97.38 174 GLU A O 1
ATOM 1388 N N . VAL A 1 175 ? -20.189 0.604 20.650 1.00 96.75 175 VAL A N 1
ATOM 1389 C CA . VAL A 1 175 ? -21.177 -0.217 21.370 1.00 96.75 175 VAL A CA 1
ATOM 1390 C C . VAL A 1 175 ? -20.873 -0.266 22.865 1.00 96.75 175 VAL A C 1
ATOM 1392 O O . VAL A 1 175 ? -21.762 -0.003 23.677 1.00 96.75 175 VAL A O 1
ATOM 1395 N N . LEU A 1 176 ? -19.624 -0.553 23.240 1.00 94.56 176 LEU A N 1
ATOM 1396 C CA . LEU A 1 176 ? -19.211 -0.599 24.644 1.00 94.56 176 LEU A CA 1
ATOM 1397 C C . LEU A 1 176 ? -19.349 0.770 25.316 1.00 94.56 176 LEU A C 1
ATOM 1399 O O . LEU A 1 176 ? -19.792 0.849 26.459 1.00 94.56 176 LEU A O 1
ATOM 1403 N N . SER A 1 177 ? -19.036 1.856 24.605 1.00 94.56 177 SER A N 1
ATOM 1404 C CA . SER A 1 177 ? -19.208 3.216 25.128 1.00 94.56 177 SER A CA 1
ATOM 1405 C C . SER A 1 177 ? -20.677 3.528 25.410 1.00 94.56 177 SER A C 1
ATOM 1407 O O . SER A 1 177 ? -20.996 4.063 26.473 1.00 94.56 177 SER A O 1
ATOM 1409 N N . LYS A 1 178 ? -21.585 3.141 24.501 1.00 92.94 178 LYS A N 1
ATOM 1410 C CA . LYS A 1 178 ? -23.034 3.290 24.703 1.00 92.94 178 LYS A CA 1
ATOM 1411 C C . LYS A 1 178 ? -23.525 2.460 25.890 1.00 92.94 178 LYS A C 1
ATOM 1413 O O . LYS A 1 178 ? -24.236 2.986 26.740 1.00 92.94 178 LYS A O 1
ATOM 1418 N N . GLN A 1 179 ? -23.113 1.195 25.991 1.00 90.81 179 GLN A N 1
ATOM 1419 C CA . GLN A 1 179 ? -23.486 0.330 27.116 1.00 90.81 179 GLN A CA 1
ATOM 1420 C C . GLN A 1 179 ? -22.983 0.876 28.455 1.00 90.81 179 GLN A C 1
ATOM 1422 O O . GLN A 1 179 ? -23.737 0.916 29.421 1.00 90.81 179 GLN A O 1
ATOM 1427 N N . LEU A 1 180 ? -21.739 1.352 28.511 1.00 89.56 180 LEU A N 1
ATOM 1428 C CA . LEU A 1 180 ? -21.159 1.927 29.722 1.00 89.56 180 LEU A CA 1
ATOM 1429 C C . LEU A 1 180 ? -21.865 3.217 30.159 1.00 89.56 180 LEU A C 1
ATOM 1431 O O . LEU A 1 180 ? -21.966 3.481 31.359 1.00 89.56 180 LEU A O 1
ATOM 1435 N N . ALA A 1 181 ? -22.331 4.031 29.209 1.00 88.38 181 ALA A N 1
ATOM 1436 C CA . ALA A 1 181 ? -23.165 5.190 29.511 1.00 88.38 181 ALA A CA 1
ATOM 1437 C C . ALA A 1 181 ? -24.512 4.750 30.111 1.00 88.38 181 ALA A C 1
ATOM 1439 O O . ALA A 1 181 ? -24.878 5.214 31.187 1.00 88.38 181 ALA A O 1
ATOM 1440 N N . MET A 1 182 ? -25.187 3.777 29.488 1.00 87.12 182 MET A N 1
ATOM 1441 C CA . MET A 1 182 ? -26.476 3.264 29.969 1.00 87.12 182 MET A CA 1
ATOM 1442 C C . MET A 1 182 ? -26.389 2.588 31.344 1.00 87.12 182 MET A C 1
ATOM 1444 O O . MET A 1 182 ? -27.235 2.845 32.194 1.00 87.12 182 MET A O 1
ATOM 1448 N N . CYS A 1 183 ? -25.381 1.745 31.593 1.00 82.06 183 CYS A N 1
ATOM 1449 C CA . CYS A 1 183 ? -25.206 1.085 32.892 1.00 82.06 183 CYS A CA 1
ATOM 1450 C C . CYS A 1 183 ? -25.019 2.097 34.022 1.00 82.06 183 CYS A C 1
ATOM 1452 O O . CYS A 1 183 ? -25.650 1.962 35.065 1.00 82.06 183 CYS A O 1
ATOM 1454 N N . ARG A 1 184 ? -24.213 3.146 33.807 1.00 80.81 184 ARG A N 1
ATOM 1455 C CA . ARG A 1 184 ? -24.018 4.190 34.823 1.00 80.81 184 ARG A CA 1
ATOM 1456 C C . ARG A 1 184 ? -25.316 4.906 35.180 1.00 80.81 184 ARG A C 1
ATOM 1458 O O . ARG A 1 184 ? -25.531 5.200 36.354 1.00 80.81 184 ARG A O 1
ATOM 1465 N N . ASP A 1 185 ? -26.175 5.151 34.197 1.00 82.81 185 ASP A N 1
ATOM 1466 C CA . ASP A 1 185 ? -27.472 5.781 34.434 1.00 82.81 185 ASP A CA 1
ATOM 1467 C C . ASP A 1 185 ? -28.448 4.832 35.144 1.00 82.81 185 ASP A C 1
ATOM 1469 O O . ASP A 1 185 ? -29.114 5.244 36.094 1.00 82.81 185 ASP A O 1
ATOM 1473 N N . ILE A 1 186 ? -28.493 3.553 34.750 1.00 84.50 186 ILE A N 1
ATOM 1474 C CA . ILE A 1 186 ? -29.365 2.539 35.367 1.00 84.50 186 ILE A CA 1
ATOM 1475 C C . ILE A 1 186 ? -28.958 2.268 36.819 1.00 84.50 186 ILE A C 1
ATOM 1477 O O . ILE A 1 186 ? -29.814 2.315 37.701 1.00 84.50 186 ILE A O 1
ATOM 1481 N N . ASP A 1 187 ? -27.673 2.032 37.090 1.00 85.81 187 ASP A N 1
ATOM 1482 C CA . ASP A 1 187 ? -27.178 1.737 38.440 1.00 85.81 187 ASP A CA 1
ATOM 1483 C C . ASP A 1 187 ? -27.428 2.917 39.384 1.00 85.81 187 ASP A C 1
ATOM 1485 O O . ASP A 1 187 ? -27.909 2.747 40.507 1.00 85.81 187 ASP A O 1
ATOM 1489 N N . ARG A 1 188 ? -27.178 4.142 38.902 1.00 83.62 188 ARG A N 1
ATOM 1490 C CA . ARG A 1 188 ? -27.486 5.364 39.649 1.00 83.62 188 ARG A CA 1
ATOM 1491 C C . ARG A 1 188 ? -28.983 5.489 39.928 1.00 83.62 188 ARG A C 1
ATOM 1493 O O . ARG A 1 188 ? -29.360 5.863 41.037 1.00 83.62 188 ARG A O 1
ATOM 1500 N N . GLN A 1 189 ? -29.832 5.195 38.946 1.00 86.62 189 GLN A N 1
ATOM 1501 C CA . GLN A 1 189 ? -31.281 5.291 39.100 1.00 86.62 189 GLN A CA 1
ATOM 1502 C C . GLN A 1 189 ? -31.824 4.254 40.092 1.00 86.62 189 GLN A C 1
ATOM 1504 O O . GLN A 1 189 ? -32.661 4.592 40.929 1.00 86.62 189 GLN A O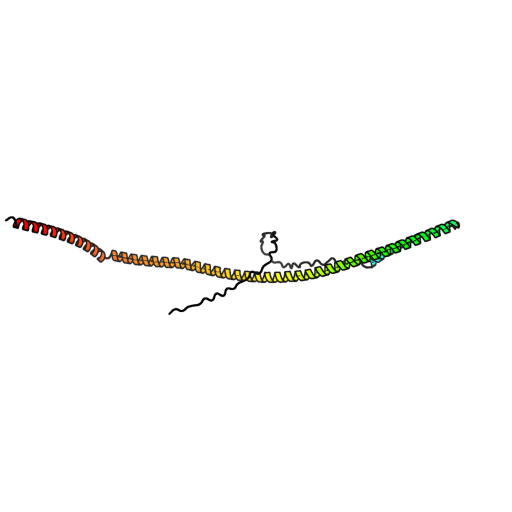 1
ATOM 1509 N N . LEU A 1 190 ? -31.326 3.015 40.035 1.00 90.81 190 LEU A N 1
ATOM 1510 C CA . LEU A 1 190 ? -31.686 1.954 40.977 1.00 90.81 190 LEU A CA 1
ATOM 1511 C C . LEU A 1 190 ? -31.302 2.322 42.412 1.00 90.81 190 LEU A C 1
ATOM 1513 O O . LEU A 1 190 ? -32.107 2.139 43.325 1.00 90.81 190 LEU A O 1
ATOM 1517 N N . GLU A 1 191 ? -30.111 2.890 42.612 1.00 91.00 191 GLU A N 1
ATOM 1518 C CA . GLU A 1 191 ? -29.670 3.323 43.939 1.00 91.00 191 GLU A CA 1
ATOM 1519 C C . GLU A 1 191 ? -30.521 4.482 44.483 1.00 91.00 191 GLU A C 1
ATOM 1521 O O . GLU A 1 191 ? -30.886 4.480 45.658 1.00 91.00 191 GLU A O 1
ATOM 1526 N N . ILE A 1 192 ? -30.918 5.439 43.634 1.00 90.75 192 ILE A N 1
ATOM 1527 C CA . ILE A 1 192 ? -31.830 6.526 44.029 1.00 90.75 192 ILE A CA 1
ATOM 1528 C C . ILE A 1 192 ? -33.183 5.972 44.495 1.00 90.75 192 ILE A C 1
ATOM 1530 O O . ILE A 1 192 ? -33.696 6.405 45.527 1.00 90.75 192 ILE A O 1
ATOM 1534 N N . GLU A 1 193 ? -33.768 5.022 43.763 1.00 92.69 193 GLU A N 1
ATOM 1535 C CA . GLU A 1 193 ? -35.046 4.408 44.146 1.00 92.69 193 GLU A CA 1
ATOM 1536 C C . GLU A 1 193 ? -34.928 3.575 45.431 1.00 92.69 193 GLU A C 1
ATOM 1538 O O . GLU A 1 193 ? -35.795 3.658 46.306 1.00 92.69 193 GLU A O 1
ATOM 1543 N N . ARG A 1 194 ? -33.818 2.843 45.607 1.00 95.88 194 ARG A N 1
ATOM 1544 C CA . ARG A 1 194 ? -33.517 2.124 46.855 1.00 95.88 194 ARG A CA 1
ATOM 1545 C C . ARG A 1 194 ? -33.483 3.079 48.049 1.00 95.88 194 ARG A C 1
ATOM 1547 O O . ARG A 1 194 ? -34.165 2.836 49.044 1.00 95.88 194 ARG A O 1
ATOM 1554 N N . LEU A 1 195 ? -32.737 4.178 47.926 1.00 95.25 195 LEU A N 1
ATOM 1555 C CA . LEU A 1 195 ? -32.593 5.178 48.984 1.00 95.25 195 LEU A CA 1
ATOM 1556 C C . LEU A 1 195 ? -33.910 5.898 49.288 1.00 95.25 195 LEU A C 1
ATOM 1558 O O . LEU A 1 195 ? -34.189 6.154 50.456 1.00 95.25 195 LEU A O 1
ATOM 1562 N N . LYS A 1 196 ? -34.747 6.194 48.284 1.00 95.56 196 LYS A N 1
ATOM 1563 C CA . LYS A 1 196 ? -36.096 6.746 48.513 1.00 95.56 196 LYS A CA 1
ATOM 1564 C C . LYS A 1 196 ? -36.959 5.801 49.346 1.00 95.56 196 LYS A C 1
ATOM 1566 O O . LYS A 1 196 ? -37.539 6.231 50.338 1.00 95.56 196 LYS A O 1
ATOM 1571 N N . CYS A 1 197 ? -37.004 4.519 48.977 1.00 94.00 197 CYS A N 1
ATOM 1572 C CA . CYS A 1 197 ? -37.786 3.515 49.698 1.00 94.00 197 CYS A CA 1
ATOM 1573 C C . CYS A 1 197 ? -37.312 3.366 51.155 1.00 94.00 197 CYS A C 1
ATOM 1575 O O . CYS A 1 197 ? -38.125 3.314 52.081 1.00 94.00 197 CYS A O 1
ATOM 1577 N N . GLU A 1 198 ? -35.995 3.366 51.378 1.00 95.44 198 GLU A N 1
ATOM 1578 C CA . GLU A 1 198 ? -35.416 3.348 52.723 1.00 95.44 198 GLU A CA 1
ATOM 1579 C C . GLU A 1 198 ? -35.789 4.603 53.527 1.00 95.44 198 GLU A C 1
ATOM 1581 O O . GLU A 1 198 ? -36.212 4.494 54.681 1.00 95.44 198 GLU A O 1
ATOM 1586 N N . ASN A 1 199 ? -35.720 5.787 52.912 1.00 93.88 199 ASN A N 1
ATOM 1587 C CA . ASN A 1 199 ? -36.108 7.043 53.555 1.00 93.88 199 ASN A CA 1
ATOM 1588 C C . ASN A 1 199 ? -37.592 7.064 53.944 1.00 93.88 199 ASN A C 1
ATOM 1590 O O . ASN A 1 199 ? -37.939 7.495 55.045 1.00 93.88 199 ASN A O 1
ATOM 1594 N N . ASP A 1 200 ? -38.471 6.548 53.085 1.00 94.38 200 ASP A N 1
ATOM 1595 C CA . ASP A 1 200 ? -39.904 6.433 53.366 1.00 94.38 200 ASP A CA 1
ATOM 1596 C C . ASP A 1 200 ? -40.173 5.491 54.546 1.00 94.38 200 ASP A C 1
ATOM 1598 O O . ASP A 1 200 ? -41.006 5.781 55.410 1.00 94.38 200 ASP A O 1
ATOM 1602 N N . LEU A 1 201 ? -39.457 4.364 54.617 1.00 92.00 201 LEU A N 1
ATOM 1603 C CA . LEU A 1 201 ? -39.549 3.423 55.735 1.00 92.00 201 LEU A CA 1
ATOM 1604 C C . LEU A 1 201 ? -39.056 4.045 57.045 1.00 92.00 201 LEU A C 1
ATOM 1606 O O . LEU A 1 201 ? -39.713 3.890 58.079 1.00 92.00 201 LEU A O 1
ATOM 1610 N N . LEU A 1 202 ? -37.931 4.761 57.012 1.00 89.00 202 LEU A N 1
ATOM 1611 C CA . LEU A 1 202 ? -37.396 5.471 58.175 1.00 89.00 202 LEU A CA 1
ATOM 1612 C C . LEU A 1 202 ? -38.345 6.578 58.633 1.00 89.00 202 LEU A C 1
ATOM 1614 O O . LEU A 1 202 ? -38.661 6.656 59.818 1.00 89.00 202 LEU A O 1
ATOM 1618 N N . THR A 1 203 ? -38.880 7.364 57.702 1.00 88.94 203 THR A N 1
ATOM 1619 C CA . THR A 1 203 ? -39.860 8.417 57.992 1.00 88.94 203 THR A CA 1
ATOM 1620 C C . THR A 1 203 ? -41.118 7.833 58.638 1.00 88.94 203 THR A C 1
ATOM 1622 O O . THR A 1 203 ? -41.586 8.347 59.653 1.00 88.94 203 THR A O 1
ATOM 1625 N N . LYS A 1 204 ? -41.639 6.709 58.124 1.00 87.94 204 LYS A N 1
ATOM 1626 C CA . LYS A 1 204 ? -42.774 5.990 58.734 1.00 87.94 204 LYS A CA 1
ATOM 1627 C C . LYS A 1 204 ? -42.456 5.462 60.133 1.00 87.94 204 LYS A C 1
ATOM 1629 O O . LYS A 1 204 ? -43.322 5.523 60.998 1.00 87.94 204 LYS A O 1
ATOM 1634 N N . ARG A 1 205 ? -41.238 4.960 60.374 1.00 84.12 205 ARG A N 1
ATOM 1635 C CA . ARG A 1 205 ? -40.808 4.527 61.716 1.00 84.12 205 ARG A CA 1
ATOM 1636 C C . ARG A 1 205 ? -40.693 5.691 62.688 1.00 84.12 205 ARG A C 1
ATOM 1638 O O . ARG A 1 205 ? -41.150 5.551 63.813 1.00 84.12 205 ARG A O 1
ATOM 1645 N N . ILE A 1 206 ? -40.110 6.814 62.272 1.00 81.44 206 ILE A N 1
ATOM 1646 C CA . ILE A 1 206 ? -39.976 8.014 63.111 1.00 81.44 206 ILE A CA 1
ATOM 1647 C C . ILE A 1 206 ? -41.355 8.566 63.470 1.00 81.44 206 ILE A C 1
ATOM 1649 O O . ILE A 1 206 ? -41.596 8.886 64.632 1.00 81.44 206 ILE A O 1
ATOM 1653 N N . ASN A 1 207 ? -42.267 8.607 62.499 1.00 79.25 207 ASN A N 1
ATOM 1654 C CA . ASN A 1 207 ? -43.641 9.066 62.690 1.00 79.25 207 ASN A CA 1
ATOM 1655 C C . ASN A 1 207 ? -44.557 8.011 63.328 1.00 79.25 207 ASN A C 1
ATOM 1657 O O . ASN A 1 207 ? -45.751 8.270 63.499 1.00 79.25 207 ASN A O 1
ATOM 1661 N N . ASN A 1 208 ? -44.041 6.825 63.671 1.00 83.31 208 ASN A N 1
ATOM 1662 C CA . ASN A 1 208 ? -44.835 5.841 64.384 1.00 83.31 208 ASN A CA 1
ATOM 1663 C C . ASN A 1 208 ? -45.170 6.375 65.785 1.00 83.31 208 ASN A C 1
ATOM 1665 O O . ASN A 1 208 ? -44.396 7.065 66.445 1.00 83.31 208 ASN A O 1
ATOM 1669 N N . ARG A 1 209 ? -46.360 6.041 66.267 1.00 73.94 209 ARG A N 1
ATOM 1670 C CA . ARG A 1 209 ? -46.839 6.470 67.578 1.00 73.94 209 ARG A CA 1
ATOM 1671 C C . ARG A 1 209 ? -45.927 5.976 68.703 1.00 73.94 209 ARG A C 1
ATOM 1673 O O . ARG A 1 209 ? -45.759 6.667 69.702 1.00 73.94 209 ARG A O 1
ATOM 1680 N N . ASP A 1 210 ? -45.312 4.812 68.516 1.00 79.62 210 ASP A N 1
ATOM 1681 C CA . ASP A 1 210 ? -44.447 4.184 69.512 1.00 79.62 210 ASP A CA 1
ATOM 1682 C C . ASP A 1 210 ? -43.114 4.917 69.688 1.00 79.62 210 ASP A C 1
ATOM 1684 O O . ASP A 1 210 ? -42.689 5.117 70.821 1.00 79.62 210 ASP A O 1
ATOM 1688 N N . SER A 1 211 ? -42.479 5.391 68.611 1.00 77.44 211 SER A N 1
ATOM 1689 C CA . SER A 1 211 ? -41.252 6.200 68.710 1.00 77.44 211 SER A CA 1
ATOM 1690 C C . SER A 1 211 ? -41.529 7.537 69.393 1.00 77.44 211 SER A C 1
ATOM 1692 O O . SER A 1 211 ? -40.768 7.953 70.264 1.00 77.44 211 SER A O 1
ATOM 1694 N N . LEU A 1 212 ? -42.654 8.180 69.066 1.00 80.25 212 LEU A N 1
ATOM 1695 C CA . LEU A 1 212 ? -43.078 9.407 69.736 1.00 80.25 212 LEU A CA 1
ATOM 1696 C C . LEU A 1 212 ? -43.357 9.172 71.230 1.00 80.25 212 LEU A C 1
ATOM 1698 O O . LEU A 1 212 ? -42.945 9.974 72.068 1.00 80.25 212 LEU A O 1
ATOM 1702 N N . ASN A 1 213 ? -44.017 8.063 71.572 1.00 83.50 213 ASN A N 1
ATOM 1703 C CA . ASN A 1 213 ? -44.267 7.676 72.960 1.00 83.50 213 ASN A CA 1
ATOM 1704 C C . ASN A 1 213 ? -42.962 7.402 73.718 1.00 83.50 213 ASN A C 1
ATOM 1706 O O . ASN A 1 213 ? -42.838 7.835 74.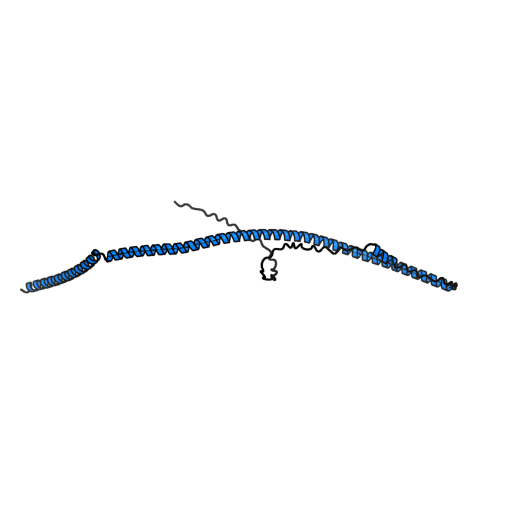860 1.00 83.50 213 ASN A O 1
ATOM 1710 N N . ILE A 1 214 ? -41.986 6.733 73.095 1.00 86.06 214 ILE A N 1
ATOM 1711 C CA . ILE A 1 214 ? -40.667 6.481 73.691 1.00 86.06 214 ILE A CA 1
ATOM 1712 C C . ILE A 1 214 ? -39.966 7.806 74.005 1.00 86.06 214 ILE A C 1
ATOM 1714 O O . ILE A 1 214 ? -39.574 8.015 75.150 1.00 86.06 214 ILE A O 1
ATOM 1718 N N . ILE A 1 215 ? -39.910 8.742 73.050 1.00 85.12 215 ILE A N 1
ATOM 1719 C CA . ILE A 1 215 ? -39.299 10.069 73.257 1.00 85.12 215 ILE A CA 1
ATOM 1720 C C . ILE A 1 215 ? -39.995 10.822 74.404 1.00 85.12 215 ILE A C 1
ATOM 1722 O O . ILE A 1 215 ? -39.345 11.414 75.269 1.00 85.12 215 ILE A O 1
ATOM 1726 N N . GLN A 1 216 ? -41.330 10.787 74.457 1.00 87.62 216 GLN A N 1
ATOM 1727 C CA . GLN A 1 216 ? -42.086 11.424 75.539 1.00 87.62 216 GLN A CA 1
ATOM 1728 C C . GLN A 1 216 ? -41.854 10.755 76.903 1.00 87.62 216 GLN A C 1
ATOM 1730 O O . GLN A 1 216 ? -41.803 11.445 77.926 1.00 87.62 216 GLN A O 1
ATOM 1735 N N . LEU A 1 217 ? -41.731 9.427 76.942 1.00 90.69 217 LEU A N 1
ATOM 1736 C CA . LEU A 1 217 ? -41.451 8.674 78.164 1.00 90.69 217 LEU A CA 1
ATOM 1737 C C . LEU A 1 217 ? -40.033 8.935 78.669 1.00 90.69 217 LEU A C 1
ATOM 1739 O O . LEU A 1 217 ? -39.869 9.160 79.865 1.00 90.69 217 LEU A O 1
ATOM 1743 N N . GLU A 1 218 ? -39.033 8.984 77.789 1.00 91.44 218 GLU A N 1
ATOM 1744 C CA . GLU A 1 218 ? -37.658 9.357 78.141 1.00 91.44 218 GLU A CA 1
ATOM 1745 C C . GLU A 1 218 ? -37.604 10.761 78.751 1.00 91.44 218 GLU A C 1
ATOM 1747 O O . GLU A 1 218 ? -37.012 10.953 79.817 1.00 91.44 218 GLU A O 1
ATOM 1752 N N . ALA A 1 219 ? -38.306 11.730 78.155 1.00 92.81 219 ALA A N 1
ATOM 1753 C CA . ALA A 1 219 ? -38.398 13.081 78.703 1.00 92.81 219 ALA A CA 1
ATOM 1754 C C . ALA A 1 219 ? -39.025 13.096 80.112 1.00 92.81 219 ALA A C 1
ATOM 1756 O O . ALA A 1 219 ? -38.496 13.734 81.027 1.00 92.81 219 ALA A O 1
ATOM 1757 N N . LYS A 1 220 ? -40.123 12.354 80.323 1.00 95.62 220 LYS A N 1
ATOM 1758 C CA . LYS A 1 220 ? -40.757 12.226 81.648 1.00 95.62 220 LYS A CA 1
ATOM 1759 C C . LYS A 1 220 ? -39.852 11.529 82.661 1.00 95.62 220 LYS A C 1
ATOM 1761 O O . LYS A 1 220 ? -39.766 11.981 83.798 1.00 95.62 220 LYS A O 1
ATOM 1766 N N . ASN A 1 221 ? -39.177 10.456 82.261 1.00 95.69 221 ASN A N 1
ATOM 1767 C CA . ASN A 1 221 ? -38.293 9.697 83.138 1.00 95.69 221 ASN A CA 1
ATOM 1768 C C . ASN A 1 221 ? -37.105 10.554 83.597 1.00 95.69 221 ASN A C 1
ATOM 1770 O O . ASN A 1 221 ? -36.775 10.584 84.777 1.00 95.69 221 ASN A O 1
ATOM 1774 N N . THR A 1 222 ? -36.533 11.348 82.687 1.00 95.75 222 THR A N 1
ATOM 1775 C CA . THR A 1 222 ? -35.456 12.297 83.010 1.00 95.75 222 THR A CA 1
ATOM 1776 C C . THR A 1 222 ? -35.912 13.338 84.039 1.00 95.75 222 THR A C 1
ATOM 1778 O O . THR A 1 222 ? -35.181 13.639 84.984 1.00 95.75 222 THR A O 1
ATOM 1781 N N . LYS A 1 223 ? -37.145 13.846 83.902 1.00 96.94 223 LYS A N 1
ATOM 1782 C CA . LYS A 1 223 ? -37.745 14.774 84.869 1.00 96.94 223 LYS A CA 1
ATOM 1783 C C . LYS A 1 223 ? -37.934 14.126 86.245 1.00 96.94 223 LYS A C 1
ATOM 1785 O O . LYS A 1 223 ? -37.552 14.715 87.252 1.00 96.94 223 LYS A O 1
ATOM 1790 N N . LEU A 1 224 ? -38.475 12.910 86.290 1.00 96.75 224 LEU A N 1
ATOM 1791 C CA . LEU A 1 224 ? -38.672 12.176 87.544 1.00 96.75 224 LEU A CA 1
ATOM 1792 C C . LEU A 1 224 ? -37.344 11.848 88.235 1.00 96.75 224 LEU A C 1
ATOM 1794 O O . LEU A 1 224 ? -37.239 11.972 89.452 1.00 96.75 224 LEU A O 1
ATOM 1798 N N . GLU A 1 225 ? -36.307 11.487 87.480 1.00 96.31 225 GLU A N 1
ATOM 1799 C CA . GLU A 1 225 ? -34.964 11.278 88.029 1.00 96.31 225 GLU A CA 1
ATOM 1800 C C . GLU A 1 225 ? -34.370 12.571 88.612 1.00 96.31 225 GLU A C 1
ATOM 1802 O O . GLU A 1 225 ? -33.718 12.536 89.657 1.00 96.31 225 GLU A O 1
ATOM 1807 N N . GLN A 1 226 ? -34.639 13.730 88.006 1.00 95.75 226 GLN A N 1
ATOM 1808 C CA . GLN A 1 226 ? -34.249 15.020 88.577 1.00 95.75 226 GLN A CA 1
ATOM 1809 C C . GLN A 1 226 ? -34.999 15.320 89.886 1.00 95.75 226 GLN A C 1
ATOM 1811 O O . GLN A 1 226 ? -34.369 15.712 90.871 1.00 95.75 226 GLN A O 1
ATOM 1816 N N . GLU A 1 227 ? -36.316 15.104 89.923 1.00 96.12 227 GLU A N 1
ATOM 1817 C CA . GLU A 1 227 ? -37.138 15.285 91.130 1.00 96.12 227 GLU A CA 1
ATOM 1818 C C . GLU A 1 227 ? -36.682 14.354 92.261 1.00 96.12 227 GLU A C 1
ATOM 1820 O O . GLU A 1 227 ? -36.463 14.801 93.386 1.00 96.12 227 GLU A O 1
ATOM 1825 N N . LYS A 1 228 ? -36.431 13.079 91.953 1.00 96.88 228 LYS A N 1
ATOM 1826 C CA . LYS A 1 228 ? -35.897 12.089 92.895 1.00 96.88 228 LYS A CA 1
ATOM 1827 C C . LYS A 1 228 ? -34.561 12.525 93.495 1.00 96.88 228 LYS A C 1
ATOM 1829 O O . LYS A 1 228 ? -34.405 12.474 94.713 1.00 96.88 228 LYS A O 1
ATOM 1834 N N . ARG A 1 229 ? -33.608 12.986 92.674 1.00 96.25 229 ARG A N 1
ATOM 1835 C CA . ARG A 1 229 ? -32.328 13.523 93.176 1.00 96.25 229 ARG A CA 1
ATOM 1836 C C . ARG A 1 229 ? -32.547 14.737 94.074 1.00 96.25 229 ARG A C 1
ATOM 1838 O O . ARG A 1 229 ? -31.895 14.848 95.106 1.00 96.25 229 ARG A O 1
ATOM 1845 N N . SER A 1 230 ? -33.481 15.620 93.717 1.00 96.56 230 SER A N 1
ATOM 1846 C CA . SER A 1 230 ? -33.813 16.779 94.546 1.00 96.56 230 SER A CA 1
ATOM 1847 C C . SER A 1 230 ? -34.403 16.374 95.898 1.00 96.56 230 SER A C 1
ATOM 1849 O O . SER A 1 230 ? -34.022 16.949 96.914 1.00 96.56 230 SER A O 1
ATOM 1851 N N . PHE A 1 231 ? -35.305 15.391 95.938 1.00 96.69 231 PHE A N 1
ATOM 1852 C CA . PHE A 1 231 ? -35.851 14.888 97.198 1.00 96.69 231 PHE A CA 1
ATOM 1853 C C . PHE A 1 231 ? -34.791 14.192 98.043 1.00 96.69 231 PHE A C 1
ATOM 1855 O O . PHE A 1 231 ? -34.767 14.405 99.250 1.00 96.69 231 PHE A O 1
ATOM 1862 N N . GLN A 1 232 ? -33.884 13.431 97.428 1.00 96.38 232 GLN A N 1
ATOM 1863 C CA . GLN A 1 232 ? -32.772 12.821 98.152 1.00 96.38 232 GLN A CA 1
ATOM 1864 C C . GLN A 1 232 ? -31.898 13.883 98.832 1.00 96.38 232 GLN A C 1
ATOM 1866 O O . GLN A 1 232 ? -31.608 13.756 100.016 1.00 96.38 232 GLN A O 1
ATOM 1871 N N . LEU A 1 233 ? -31.568 14.977 98.135 1.00 95.31 233 LEU A N 1
ATOM 1872 C CA . LEU A 1 233 ? -30.828 16.099 98.728 1.00 95.31 233 LEU A CA 1
ATOM 1873 C C . LEU A 1 233 ? -31.573 16.736 99.912 1.00 95.31 233 LEU A C 1
ATOM 1875 O O . LEU A 1 233 ? -30.949 17.098 100.908 1.00 95.31 233 LEU A O 1
ATOM 1879 N N . ILE A 1 234 ? -32.902 16.866 99.820 1.00 95.19 234 ILE A N 1
ATOM 1880 C CA . ILE A 1 234 ? -33.733 17.376 100.922 1.00 95.19 234 ILE A CA 1
ATOM 1881 C C . ILE A 1 234 ? -33.703 16.406 102.110 1.00 95.19 234 ILE A C 1
ATOM 1883 O O . ILE A 1 234 ? -33.520 16.846 103.243 1.00 95.19 234 ILE A O 1
ATOM 1887 N N . ILE A 1 235 ? -33.856 15.101 101.863 1.00 95.81 235 ILE A N 1
ATOM 1888 C CA . ILE A 1 235 ? -33.802 14.060 102.897 1.00 95.81 235 ILE A CA 1
ATOM 1889 C C . ILE A 1 235 ? -32.445 14.089 103.603 1.00 95.81 235 ILE A C 1
ATOM 1891 O O . ILE A 1 235 ? -32.407 14.190 104.827 1.00 95.81 235 ILE A O 1
ATOM 1895 N N . ASP A 1 236 ? -31.343 14.085 102.853 1.00 94.56 236 ASP A N 1
ATOM 1896 C CA . ASP A 1 236 ? -29.988 14.099 103.410 1.00 94.56 236 ASP A CA 1
ATOM 1897 C C . ASP A 1 236 ? -29.750 15.355 104.270 1.00 94.56 236 ASP A C 1
ATOM 1899 O O . ASP A 1 236 ? -29.205 15.271 105.376 1.00 94.56 236 ASP A O 1
ATOM 1903 N N . ALA A 1 237 ? -30.220 16.522 103.813 1.00 93.00 237 ALA A N 1
ATOM 1904 C CA . ALA A 1 237 ? -30.138 17.773 104.566 1.00 93.00 237 ALA A CA 1
ATOM 1905 C C . ALA A 1 237 ? -30.951 17.732 105.873 1.00 93.00 237 ALA A C 1
ATOM 1907 O O . ALA A 1 237 ? -30.478 18.205 106.912 1.00 93.00 237 ALA A O 1
ATOM 1908 N N . LEU A 1 238 ? -32.156 17.157 105.844 1.00 93.81 238 LEU A N 1
ATOM 1909 C CA . LEU A 1 238 ? -32.993 16.984 107.032 1.00 93.81 238 LEU A CA 1
ATOM 1910 C C . LEU A 1 238 ? -32.373 15.989 108.020 1.00 93.81 238 LEU A C 1
ATOM 1912 O O . LEU A 1 238 ? -32.307 16.290 109.210 1.00 93.81 238 LEU A O 1
ATOM 1916 N N . CYS A 1 239 ? -31.859 14.851 107.548 1.00 92.19 239 CYS A N 1
ATOM 1917 C CA . CYS A 1 239 ? -31.154 13.875 108.382 1.00 92.19 239 CYS A CA 1
ATOM 1918 C C . CYS A 1 239 ? -29.924 14.493 109.063 1.00 92.19 239 CYS A C 1
ATOM 1920 O O . CYS A 1 239 ? -29.723 14.305 110.263 1.00 92.19 239 CYS A O 1
ATOM 1922 N N . LEU A 1 240 ? -29.132 15.291 108.337 1.00 90.62 240 LEU A N 1
ATOM 1923 C CA . LEU A 1 240 ? -28.012 16.042 108.915 1.00 90.62 240 LEU A CA 1
ATOM 1924 C C . LEU A 1 240 ? -28.468 17.026 109.994 1.00 90.62 240 LEU A C 1
ATOM 1926 O O . LEU A 1 240 ? -27.794 17.164 111.014 1.00 90.62 240 LEU A O 1
ATOM 1930 N N . LYS A 1 241 ? -29.594 17.714 109.779 1.00 90.25 241 LYS A N 1
ATOM 1931 C CA . LYS A 1 241 ? -30.158 18.643 110.761 1.00 90.25 241 LYS A CA 1
ATOM 1932 C C . LYS A 1 241 ? -30.604 17.914 112.031 1.00 90.25 241 LYS A C 1
ATOM 1934 O O . LYS A 1 241 ? -30.174 18.300 113.108 1.00 90.25 241 LYS A O 1
ATOM 1939 N N . ILE A 1 242 ? -31.350 16.814 111.904 1.00 89.25 242 ILE A N 1
ATOM 1940 C CA . ILE A 1 242 ? -31.792 15.986 113.043 1.00 89.25 242 ILE A CA 1
ATOM 1941 C C . ILE A 1 242 ? -30.594 15.463 113.842 1.00 89.25 242 ILE A C 1
ATOM 1943 O O . ILE A 1 242 ? -30.593 15.531 115.069 1.00 89.25 242 ILE A O 1
ATOM 1947 N N . ASN A 1 243 ? -29.549 14.984 113.164 1.00 83.62 243 ASN A N 1
ATOM 1948 C CA . ASN A 1 243 ? -28.344 14.490 113.833 1.00 83.62 243 ASN A CA 1
ATOM 1949 C C . ASN A 1 243 ? -27.568 15.607 114.551 1.00 83.62 243 ASN A C 1
ATOM 1951 O O . ASN A 1 243 ? -26.973 15.361 115.596 1.00 83.62 243 ASN A O 1
ATOM 1955 N N . LYS A 1 244 ? -27.572 16.839 114.023 1.00 81.50 244 LYS A N 1
ATOM 1956 C CA . LYS A 1 244 ? -27.002 18.008 114.715 1.00 81.50 244 LYS A CA 1
ATOM 1957 C C . LYS A 1 244 ? -27.841 18.419 115.924 1.00 81.50 244 LYS A C 1
ATOM 1959 O O . LYS A 1 244 ? -27.269 18.675 116.976 1.00 81.50 244 LYS A O 1
ATOM 1964 N N . ASP A 1 245 ? -29.164 18.426 115.786 1.00 78.00 245 ASP A N 1
ATOM 1965 C CA . ASP A 1 245 ? -30.097 18.780 116.861 1.00 78.00 245 ASP A CA 1
ATOM 1966 C C . ASP A 1 245 ? -30.085 17.725 117.994 1.00 78.00 245 ASP A C 1
ATOM 1968 O O . ASP A 1 245 ? -30.254 18.070 119.159 1.00 78.00 245 ASP A O 1
ATOM 1972 N N . SER A 1 246 ? -29.803 16.452 117.680 1.00 72.56 246 SER A N 1
ATOM 1973 C CA . SER A 1 246 ? -29.688 15.347 118.655 1.00 72.56 246 SER A CA 1
ATOM 1974 C C . SER A 1 246 ? -28.341 15.290 119.391 1.00 72.56 246 SER A C 1
ATOM 1976 O O . SER A 1 246 ? -28.254 14.649 120.429 1.00 72.56 246 SER A O 1
ATOM 1978 N N . ASN A 1 247 ? -27.298 15.944 118.865 1.00 61.06 247 ASN A N 1
ATOM 1979 C CA . ASN A 1 247 ? -25.963 16.032 119.481 1.00 61.06 247 ASN A CA 1
ATOM 1980 C C . ASN A 1 247 ? -25.757 17.332 120.294 1.00 61.06 247 ASN A C 1
ATOM 1982 O O . ASN A 1 247 ? -24.649 17.588 120.762 1.00 61.06 247 ASN A O 1
ATOM 1986 N N . MET A 1 248 ? -26.792 18.172 120.416 1.00 55.66 248 MET A N 1
ATOM 1987 C CA . MET A 1 248 ? -26.784 19.447 121.156 1.00 55.66 248 MET A CA 1
ATOM 1988 C C . MET A 1 248 ? -27.740 19.443 122.371 1.00 55.66 248 MET A C 1
ATOM 1990 O O . MET A 1 248 ? -27.905 20.484 123.007 1.00 55.66 248 MET A O 1
ATOM 1994 N N . ASN A 1 249 ? -28.337 18.287 122.691 1.00 47.91 249 ASN A N 1
ATOM 1995 C CA . ASN A 1 249 ? -29.056 17.971 123.936 1.00 47.91 249 ASN A CA 1
ATOM 1996 C C . ASN A 1 249 ? -28.285 16.896 124.707 1.00 47.91 249 ASN A C 1
ATOM 1998 O O . ASN A 1 249 ? -28.377 16.901 125.953 1.00 47.91 249 ASN A O 1
#

Secondary structure (DSSP, 8-state):
--------------PPP-----------PPP---------------------------THHHHHHHHTT---------------HHHHHHHHHHHHHHHHHHHHHHHHHHHHHHHHHHHHHHHHHHHHHHHHHHHHHHHHHHHHHHHHHHHHHHHHHHHHHHHHHHHHHHHHHHHHHHHHHHHHHHHHHHHHHHHHHHHHHHHHHHTSHHHHHHHHHHHHHHHHHHHHHHHHHHHHHHHHHHHHHHT--

Organism: Populus euphratica (NCBI:txid75702)

Foldseek 3Di:
DDDDDDDDDPDPPDDDDDDDDDDDPDDDDDDDDDDDDDDDDDPPDPPPPPDPPPPPDPVVVVVVVVVPPPPDPPDPPDPDDDDDPVVVVVVVVVVVVVVVVVVVVVVVVVVVVVVVVVVVVVVVVVVVVVVVVVVVVVVVVVVVVVVVVVVVVVVVVVVVVVVVVVVVVVVVVVVVVVVVVVVVVVVVVVVVVVVVVVVVVVVCVCPDPVVVVVVVVVVVVVVVVVVVVVVVVVVVVVVVVVVVVVVVD

Solvent-accessible surface area (backbone atoms only — not comparable to full-atom values): 15317 Å² total; per-residue (Å²): 136,89,79,88,80,84,81,83,82,83,77,81,83,79,76,84,77,88,73,85,83,72,84,84,81,73,85,84,83,84,80,84,81,91,77,81,91,75,94,72,95,72,87,80,72,79,78,74,81,70,69,82,75,78,75,72,73,62,73,66,66,63,50,55,69,67,64,70,77,72,81,69,79,84,74,75,92,64,86,75,74,85,71,59,80,72,55,58,56,54,52,50,50,49,51,53,51,50,51,52,53,47,53,50,51,53,52,51,51,50,52,51,51,53,52,52,51,50,54,51,51,55,49,49,58,50,49,51,53,49,51,52,51,52,54,51,50,51,53,54,50,52,52,52,51,51,53,51,52,52,51,50,53,52,52,52,52,51,48,54,51,52,50,55,50,50,55,54,50,49,54,52,52,52,52,52,51,52,50,57,54,51,49,57,53,50,56,51,50,53,51,52,53,52,51,50,55,52,50,54,52,50,52,51,51,60,70,29,70,64,49,51,49,49,55,53,47,53,55,51,51,55,51,52,54,51,51,51,54,52,50,49,54,52,50,55,52,50,53,54,48,53,56,53,60,65,74,75,114

pLDDT: mean 75.05, std 25.0, range [29.17, 98.62]